Protein AF-A0A9X3HVD3-F1 (afdb_monomer_lite)

Structure (mmCIF, N/CA/C/O backbone):
data_AF-A0A9X3HVD3-F1
#
_entry.id   AF-A0A9X3HVD3-F1
#
loop_
_atom_site.group_PDB
_atom_site.id
_atom_site.type_symbol
_atom_site.label_atom_id
_atom_site.label_alt_id
_atom_site.label_comp_id
_atom_site.label_asym_id
_atom_site.label_entity_id
_atom_site.label_seq_id
_atom_site.pdbx_PDB_ins_code
_atom_site.Cartn_x
_atom_site.Cartn_y
_atom_site.Cartn_z
_atom_site.occupancy
_atom_site.B_iso_or_equiv
_atom_site.auth_seq_id
_atom_site.auth_comp_id
_atom_site.auth_asym_id
_atom_site.auth_atom_id
_atom_site.pdbx_PDB_model_num
ATOM 1 N N . MET A 1 1 ? -28.576 3.083 2.671 1.00 39.91 1 MET A N 1
ATOM 2 C CA . MET A 1 1 ? -28.597 1.710 2.125 1.00 39.91 1 MET A CA 1
ATOM 3 C C . MET A 1 1 ? -27.134 1.334 1.952 1.00 39.91 1 MET A C 1
ATOM 5 O O . MET A 1 1 ? -26.500 1.926 1.094 1.00 39.91 1 MET A O 1
ATOM 9 N N . ASN A 1 2 ? -26.558 0.515 2.839 1.00 47.00 2 ASN A N 1
ATOM 10 C CA . ASN A 1 2 ? -25.126 0.190 2.761 1.00 47.00 2 ASN A CA 1
ATOM 11 C C . ASN A 1 2 ? -24.922 -0.808 1.622 1.00 47.00 2 ASN A C 1
ATOM 13 O O . ASN A 1 2 ? -25.388 -1.945 1.705 1.00 47.00 2 ASN A O 1
ATOM 17 N N . VAL A 1 3 ? -24.290 -0.351 0.543 1.00 59.41 3 VAL A N 1
ATOM 18 C CA . VAL A 1 3 ? -23.862 -1.211 -0.561 1.00 59.41 3 VAL A CA 1
ATOM 19 C C . VAL A 1 3 ? -22.670 -2.018 -0.055 1.00 59.41 3 VAL A C 1
ATOM 21 O O . VAL A 1 3 ? -21.687 -1.442 0.408 1.00 59.41 3 VAL A O 1
ATOM 24 N N . LYS A 1 4 ? -22.801 -3.346 -0.067 1.00 72.25 4 LYS A N 1
ATOM 25 C CA . LYS A 1 4 ? -21.738 -4.263 0.355 1.00 72.25 4 LYS A CA 1
ATOM 26 C C . LYS A 1 4 ? -20.770 -4.498 -0.798 1.00 72.25 4 LYS A C 1
ATOM 28 O O . LYS A 1 4 ? -21.214 -4.608 -1.936 1.00 72.25 4 LYS A O 1
ATOM 33 N N . THR A 1 5 ? -19.489 -4.645 -0.474 1.00 79.00 5 THR A N 1
ATOM 34 C CA . THR A 1 5 ? -18.449 -5.097 -1.408 1.00 79.00 5 THR A CA 1
ATOM 35 C C . THR A 1 5 ? -18.839 -6.428 -2.057 1.00 79.00 5 THR A C 1
ATOM 37 O O . THR A 1 5 ? -19.128 -7.401 -1.352 1.00 79.00 5 THR A O 1
ATOM 40 N N . ASP A 1 6 ? -18.840 -6.473 -3.388 1.00 87.06 6 ASP A N 1
ATOM 41 C CA . ASP A 1 6 ? -19.025 -7.698 -4.162 1.00 87.06 6 ASP A CA 1
ATOM 42 C C . ASP A 1 6 ? -17.675 -8.342 -4.534 1.00 87.06 6 ASP A C 1
ATOM 44 O O . ASP A 1 6 ? -16.609 -7.925 -4.071 1.00 87.06 6 ASP A O 1
ATOM 48 N N . LEU A 1 7 ? -17.712 -9.410 -5.332 1.00 87.25 7 LEU A N 1
ATOM 49 C CA . LEU A 1 7 ? -16.504 -10.137 -5.714 1.00 87.25 7 LEU A CA 1
ATOM 50 C C . LEU A 1 7 ? -15.587 -9.333 -6.653 1.00 87.25 7 LEU A C 1
ATOM 52 O O . LEU A 1 7 ? -14.367 -9.467 -6.560 1.00 87.25 7 LEU A O 1
ATOM 56 N N . THR A 1 8 ? -16.147 -8.487 -7.522 1.00 89.06 8 THR A N 1
ATOM 57 C CA . THR A 1 8 ? -15.366 -7.611 -8.407 1.00 89.06 8 THR A CA 1
ATOM 58 C C . THR A 1 8 ? -14.566 -6.618 -7.572 1.00 89.06 8 THR A C 1
ATOM 60 O O . THR A 1 8 ? -13.350 -6.487 -7.738 1.00 89.06 8 THR A O 1
ATOM 63 N N . GLU A 1 9 ? -15.209 -6.011 -6.581 1.00 90.06 9 GLU A N 1
ATOM 64 C CA . GLU A 1 9 ? -14.585 -4.997 -5.741 1.00 90.06 9 GLU A CA 1
ATOM 65 C C . GLU A 1 9 ? -13.555 -5.635 -4.800 1.00 90.06 9 GLU A C 1
ATOM 67 O O . GLU A 1 9 ? -12.501 -5.053 -4.522 1.00 90.06 9 GLU A O 1
ATOM 72 N N . ALA A 1 10 ? -13.799 -6.874 -4.362 1.00 92.12 10 ALA A N 1
ATOM 73 C CA . ALA A 1 10 ? -12.815 -7.654 -3.624 1.00 92.12 10 ALA A CA 1
ATOM 74 C C . ALA A 1 10 ? -11.549 -7.943 -4.457 1.00 92.12 10 ALA A C 1
ATOM 76 O O . ALA A 1 10 ? -10.449 -7.960 -3.899 1.00 92.12 10 ALA A O 1
ATOM 77 N N . PHE A 1 11 ? -11.658 -8.111 -5.782 1.00 93.56 11 PHE A N 1
ATOM 78 C CA . PHE A 1 11 ? -10.487 -8.255 -6.657 1.00 93.56 11 PHE A CA 1
ATOM 79 C C . PHE A 1 11 ? -9.707 -6.951 -6.846 1.00 93.56 11 PHE A C 1
ATOM 81 O O . PHE A 1 11 ? -8.478 -6.998 -6.912 1.00 93.56 11 PHE A O 1
ATOM 88 N N . VAL A 1 12 ? -10.373 -5.795 -6.845 1.00 94.31 12 VAL A N 1
ATOM 89 C CA . VAL A 1 12 ? -9.679 -4.495 -6.811 1.00 94.31 12 VAL A CA 1
ATOM 90 C C . VAL A 1 12 ? -8.883 -4.352 -5.511 1.00 94.31 12 VAL A C 1
ATOM 92 O O . VAL A 1 12 ? -7.714 -3.968 -5.530 1.00 94.31 12 VAL A O 1
ATOM 95 N N . ILE A 1 13 ? -9.479 -4.731 -4.376 1.00 95.81 13 ILE A N 1
ATOM 96 C CA . ILE A 1 13 ? -8.799 -4.709 -3.073 1.00 95.81 13 ILE A CA 1
ATOM 97 C C . ILE A 1 13 ? -7.624 -5.695 -3.057 1.00 95.81 13 ILE A C 1
ATOM 99 O O . ILE A 1 13 ? -6.548 -5.346 -2.576 1.00 95.81 13 ILE A O 1
ATOM 103 N N . ARG A 1 14 ? -7.775 -6.896 -3.633 1.00 96.44 14 ARG A N 1
ATOM 104 C CA . ARG A 1 14 ? -6.662 -7.847 -3.809 1.00 96.44 14 ARG A CA 1
ATOM 105 C C . ARG A 1 14 ? -5.477 -7.189 -4.517 1.00 96.44 14 ARG A C 1
ATOM 107 O O . ARG A 1 14 ? -4.355 -7.306 -4.033 1.00 96.44 14 ARG A O 1
ATOM 114 N N . ASP A 1 15 ? -5.710 -6.490 -5.626 1.00 97.81 15 ASP A N 1
ATOM 115 C CA . ASP A 1 15 ? -4.632 -5.836 -6.377 1.00 97.81 15 ASP A CA 1
ATOM 116 C C . ASP A 1 15 ? -3.933 -4.741 -5.558 1.00 97.81 15 ASP A C 1
ATOM 118 O O . ASP A 1 15 ? -2.710 -4.618 -5.611 1.00 97.81 15 ASP A O 1
ATOM 122 N N . GLN A 1 16 ? -4.673 -4.017 -4.716 1.00 97.56 16 GLN A N 1
ATOM 123 C CA . GLN A 1 16 ? -4.107 -3.031 -3.791 1.00 97.56 16 GLN A CA 1
ATOM 124 C C . GLN A 1 16 ? -3.260 -3.683 -2.685 1.00 97.56 16 GLN A C 1
ATOM 126 O O . GLN A 1 16 ? -2.173 -3.191 -2.381 1.00 97.56 16 GLN A O 1
ATOM 131 N N . PHE A 1 17 ? -3.687 -4.821 -2.127 1.00 98.06 17 PHE A N 1
ATOM 132 C CA . PHE A 1 17 ? -2.870 -5.613 -1.196 1.00 98.06 17 PHE A CA 1
ATOM 133 C C . PHE A 1 17 ? -1.579 -6.106 -1.860 1.00 98.06 17 PHE A C 1
ATOM 135 O O . PHE A 1 17 ? -0.489 -5.963 -1.300 1.00 98.06 17 PHE A O 1
ATOM 142 N N . CYS A 1 18 ? -1.684 -6.638 -3.079 1.00 98.25 18 CYS A N 1
ATOM 143 C CA . CYS A 1 18 ? -0.533 -7.042 -3.879 1.00 98.25 18 CYS A CA 1
ATOM 144 C C . CYS A 1 18 ? 0.387 -5.853 -4.202 1.00 98.25 18 CYS A C 1
ATOM 146 O O . CYS A 1 18 ? 1.608 -6.005 -4.192 1.00 98.25 18 CYS A O 1
ATOM 148 N N . CYS A 1 19 ? -0.163 -4.654 -4.416 1.00 98.19 19 CYS A N 1
ATOM 149 C CA . CYS A 1 19 ? 0.623 -3.432 -4.549 1.00 98.19 19 CYS A CA 1
ATOM 150 C C . CYS A 1 19 ? 1.442 -3.179 -3.280 1.00 98.19 19 CYS A C 1
ATOM 152 O O . CYS A 1 19 ? 2.660 -3.088 -3.360 1.00 98.19 19 CYS A O 1
ATOM 154 N N . LEU A 1 20 ? 0.830 -3.165 -2.092 1.00 98.31 20 LEU A N 1
ATOM 155 C CA . LEU A 1 20 ? 1.573 -2.990 -0.833 1.00 98.31 20 LEU A CA 1
ATOM 156 C C . LEU A 1 20 ? 2.662 -4.058 -0.632 1.00 98.31 20 LEU A C 1
ATOM 158 O O . LEU A 1 20 ? 3.749 -3.760 -0.122 1.00 98.31 20 LEU A O 1
ATOM 162 N N . LYS A 1 21 ? 2.398 -5.294 -1.073 1.00 97.75 21 LYS A N 1
ATOM 163 C CA . LYS A 1 21 ? 3.384 -6.378 -1.082 1.00 97.75 21 LYS A CA 1
ATOM 164 C C . LYS A 1 21 ? 4.559 -6.090 -2.015 1.00 97.75 21 LYS A C 1
ATOM 166 O O . LYS A 1 21 ? 5.695 -6.234 -1.571 1.00 97.75 21 LYS A O 1
ATOM 171 N N . LEU A 1 22 ? 4.312 -5.632 -3.242 1.00 97.81 22 LEU A N 1
ATOM 172 C CA . LEU A 1 22 ? 5.360 -5.211 -4.179 1.00 97.81 22 LEU A CA 1
ATOM 173 C C . LEU A 1 22 ? 6.272 -4.147 -3.558 1.00 97.81 22 LEU A C 1
ATOM 175 O O . LEU A 1 22 ? 7.491 -4.295 -3.575 1.00 97.81 22 LEU A O 1
ATOM 179 N N . LEU A 1 23 ? 5.687 -3.114 -2.950 1.00 96.94 23 LEU A N 1
ATOM 180 C CA . LEU A 1 23 ? 6.428 -2.013 -2.321 1.00 96.94 23 LEU A CA 1
ATOM 181 C C . LEU A 1 23 ? 7.322 -2.498 -1.181 1.00 96.94 23 LEU A C 1
ATOM 183 O O . LEU A 1 23 ? 8.492 -2.130 -1.080 1.00 96.94 23 LEU A O 1
ATOM 187 N N . THR A 1 24 ? 6.779 -3.389 -0.354 1.00 96.69 24 THR A N 1
ATOM 188 C CA . THR A 1 24 ? 7.534 -4.052 0.711 1.00 96.69 24 THR A CA 1
ATOM 189 C C . THR A 1 24 ? 8.679 -4.892 0.141 1.00 96.69 24 THR 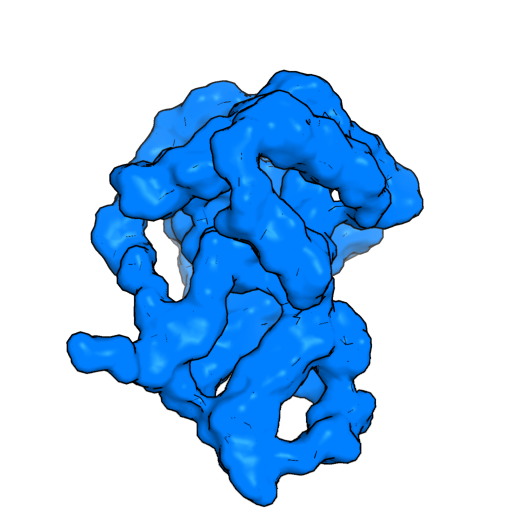A C 1
ATOM 191 O O . THR A 1 24 ? 9.794 -4.843 0.663 1.00 96.69 24 THR A O 1
ATOM 194 N N . SER A 1 25 ? 8.441 -5.638 -0.940 1.00 96.62 25 SER A N 1
ATOM 195 C CA . SER A 1 25 ? 9.469 -6.436 -1.616 1.00 96.62 25 SER A CA 1
ATOM 196 C C . SER A 1 25 ? 10.589 -5.558 -2.186 1.00 96.62 25 SER A C 1
ATOM 198 O O . SER A 1 25 ? 11.756 -5.904 -2.022 1.00 96.62 25 SER A O 1
ATOM 200 N N . ILE A 1 26 ? 10.265 -4.403 -2.782 1.00 95.44 26 ILE A N 1
ATOM 201 C CA . ILE A 1 26 ? 11.257 -3.437 -3.290 1.00 95.44 26 ILE A CA 1
ATOM 202 C C . ILE A 1 26 ? 12.143 -2.928 -2.147 1.00 95.44 26 ILE A C 1
ATOM 204 O O . ILE A 1 26 ? 13.362 -2.934 -2.258 1.00 95.44 26 ILE A O 1
ATOM 208 N N . ILE A 1 27 ? 11.554 -2.556 -1.010 1.00 95.25 27 ILE A N 1
ATOM 209 C CA . ILE A 1 27 ? 12.310 -2.021 0.135 1.00 95.25 27 ILE A CA 1
ATOM 210 C C . ILE A 1 27 ? 13.189 -3.073 0.813 1.00 95.25 27 ILE A C 1
ATOM 212 O O . ILE A 1 27 ? 14.268 -2.754 1.318 1.00 95.25 27 ILE A O 1
ATOM 216 N N . THR A 1 28 ? 12.711 -4.313 0.880 1.00 94.75 28 THR A N 1
ATOM 217 C CA . THR A 1 28 ? 13.395 -5.402 1.593 1.00 94.75 28 THR A CA 1
ATOM 218 C C . THR A 1 28 ? 14.411 -6.145 0.728 1.00 94.75 28 THR A C 1
ATOM 220 O O . THR A 1 28 ? 15.281 -6.820 1.276 1.00 94.75 28 THR A O 1
ATOM 223 N N . SER A 1 29 ? 14.353 -5.990 -0.598 1.00 92.81 29 SER A N 1
ATOM 224 C CA . SER A 1 29 ? 15.297 -6.576 -1.549 1.00 92.81 29 SER A CA 1
ATOM 225 C C . SER A 1 29 ? 16.068 -5.488 -2.293 1.00 92.81 29 SER A C 1
ATOM 227 O O . SER A 1 29 ? 15.579 -4.923 -3.271 1.00 92.81 29 SER A O 1
ATOM 229 N N . SER A 1 30 ? 17.317 -5.241 -1.880 1.00 83.19 30 SER A N 1
ATOM 230 C CA . SER A 1 30 ? 18.194 -4.273 -2.559 1.00 83.19 30 SER A CA 1
ATOM 231 C C . SER A 1 30 ? 18.377 -4.602 -4.041 1.00 83.19 30 SER A C 1
ATOM 233 O O . SER A 1 30 ? 18.369 -3.710 -4.880 1.00 83.19 30 SER A O 1
ATOM 235 N N . GLN A 1 31 ? 18.461 -5.893 -4.378 1.00 90.62 31 GLN A N 1
ATOM 236 C CA . GLN A 1 31 ? 18.578 -6.341 -5.762 1.00 90.62 31 GLN A CA 1
ATOM 237 C C . GLN A 1 31 ? 17.350 -5.952 -6.593 1.00 90.62 31 GLN A C 1
ATOM 239 O O . GLN A 1 31 ? 17.510 -5.509 -7.727 1.00 90.62 31 GLN A O 1
ATOM 244 N N . LEU A 1 32 ? 16.141 -6.114 -6.045 1.00 91.88 32 LEU A N 1
ATOM 245 C CA . LEU A 1 32 ? 14.918 -5.760 -6.762 1.00 91.88 32 LEU A CA 1
ATOM 246 C C . LEU A 1 32 ? 14.854 -4.250 -6.996 1.00 91.88 32 LEU A C 1
ATOM 248 O O . LEU A 1 32 ? 14.596 -3.841 -8.122 1.00 91.88 32 LEU A O 1
ATOM 252 N N . GLN A 1 33 ? 15.144 -3.449 -5.963 1.00 90.38 33 GLN A N 1
ATOM 253 C CA . GLN A 1 33 ? 15.180 -1.990 -6.066 1.00 90.38 33 GLN A CA 1
ATOM 254 C C . GLN A 1 33 ? 16.146 -1.526 -7.164 1.00 90.38 33 GLN A C 1
ATOM 256 O O . GLN A 1 33 ? 15.743 -0.790 -8.063 1.00 90.38 33 GLN A O 1
ATOM 261 N N . ASP A 1 34 ? 17.389 -2.014 -7.146 1.00 88.75 34 ASP A N 1
ATOM 262 C CA . ASP A 1 34 ? 18.400 -1.653 -8.144 1.00 88.75 34 ASP A CA 1
ATOM 263 C C . ASP A 1 34 ? 17.958 -2.047 -9.565 1.00 88.75 34 ASP A C 1
ATOM 265 O O . ASP A 1 34 ? 18.087 -1.268 -10.517 1.00 88.75 34 ASP A O 1
ATOM 269 N N . GLN A 1 35 ? 17.394 -3.251 -9.714 1.00 90.50 35 GLN A N 1
ATOM 270 C CA . GLN A 1 35 ? 16.905 -3.754 -10.996 1.00 90.50 35 GLN A CA 1
ATOM 271 C C . GLN A 1 35 ? 15.758 -2.899 -11.539 1.00 90.50 35 GLN A C 1
ATOM 273 O O . GLN A 1 35 ? 15.809 -2.499 -12.703 1.00 90.50 35 GLN A O 1
ATOM 278 N N . THR A 1 36 ? 14.756 -2.568 -10.723 1.00 91.19 36 THR A N 1
ATOM 279 C CA . THR A 1 36 ? 13.604 -1.774 -11.171 1.00 91.19 36 THR A CA 1
ATOM 280 C C . THR A 1 36 ? 13.975 -0.318 -11.437 1.00 91.19 36 THR A C 1
ATOM 282 O O . THR A 1 36 ? 13.617 0.212 -12.489 1.00 91.19 36 THR A O 1
ATOM 285 N N . SER A 1 37 ? 14.770 0.311 -10.566 1.00 86.88 37 SER A N 1
ATOM 286 C CA . SER A 1 37 ? 15.191 1.708 -10.738 1.00 86.88 37 SER A CA 1
ATOM 287 C C . SER A 1 37 ? 16.031 1.913 -12.001 1.00 86.88 37 SER A C 1
ATOM 289 O O . SER A 1 37 ? 15.890 2.929 -12.681 1.00 86.88 37 SER A O 1
ATOM 291 N N . SER A 1 38 ? 16.847 0.923 -12.386 1.00 87.50 38 SER A N 1
ATOM 292 C CA . SER A 1 38 ? 17.622 0.981 -13.635 1.00 87.50 38 SER A CA 1
ATOM 293 C C . SER A 1 38 ? 16.750 1.016 -14.901 1.00 87.50 38 SER A C 1
ATOM 295 O O . SER A 1 38 ? 17.192 1.523 -15.937 1.00 87.50 38 SER A O 1
ATOM 297 N N . ILE A 1 39 ? 15.514 0.509 -14.808 1.00 89.62 39 ILE A N 1
ATOM 298 C CA . ILE A 1 39 ? 14.563 0.393 -15.916 1.00 89.62 39 ILE A CA 1
ATOM 299 C C . ILE A 1 39 ? 13.733 1.671 -16.085 1.00 89.62 39 ILE A C 1
ATOM 301 O O . ILE A 1 39 ? 13.438 2.037 -17.224 1.00 89.62 39 ILE A O 1
ATOM 305 N N . TYR A 1 40 ? 13.372 2.359 -14.994 1.00 87.69 40 TYR A N 1
ATOM 306 C CA . TYR A 1 40 ? 12.402 3.467 -15.009 1.00 87.69 40 TYR A CA 1
ATOM 307 C C . TYR A 1 40 ? 12.724 4.562 -16.027 1.00 87.69 40 TYR A C 1
ATOM 309 O O . TYR A 1 40 ? 11.852 4.961 -16.796 1.00 87.69 40 TYR A O 1
ATOM 317 N N . GLN A 1 41 ? 13.991 4.965 -16.128 1.00 84.50 41 GLN A N 1
ATOM 318 C CA . GLN A 1 41 ? 14.435 6.001 -17.070 1.00 84.50 41 GLN A CA 1
ATOM 319 C C . GLN A 1 41 ? 14.228 5.646 -18.560 1.00 84.50 41 GLN A C 1
ATOM 321 O O . GLN A 1 41 ? 14.247 6.536 -19.405 1.00 84.50 41 GLN A O 1
ATOM 326 N N . TYR A 1 42 ? 14.016 4.367 -18.892 1.00 88.94 42 TYR A N 1
ATOM 327 C CA . TYR A 1 42 ? 13.887 3.872 -20.268 1.00 88.94 42 TYR A CA 1
ATOM 328 C C . TYR A 1 42 ? 12.487 3.338 -20.602 1.00 88.94 42 TYR A C 1
ATOM 330 O O . TYR A 1 42 ? 12.268 2.827 -21.705 1.00 88.94 42 TYR A O 1
ATOM 338 N N . LEU A 1 43 ? 11.530 3.415 -19.670 1.00 87.50 43 LEU A N 1
ATOM 339 C CA . LEU A 1 43 ? 10.207 2.806 -19.848 1.00 87.50 43 LEU A CA 1
ATOM 340 C C . LEU A 1 43 ? 9.430 3.382 -21.035 1.00 87.50 43 LEU A C 1
ATOM 342 O O . LEU A 1 43 ? 8.740 2.635 -21.728 1.00 87.50 43 LEU A O 1
ATOM 346 N N . ASP A 1 44 ? 9.578 4.676 -21.307 1.00 83.00 44 ASP A N 1
ATOM 347 C CA . ASP A 1 44 ? 8.949 5.333 -22.459 1.00 83.00 44 ASP A CA 1
ATOM 348 C C . ASP A 1 44 ? 9.533 4.900 -23.806 1.00 83.00 44 ASP A C 1
ATOM 350 O O . ASP A 1 44 ? 8.881 4.999 -24.845 1.00 83.00 44 ASP A O 1
ATOM 354 N N . GLU A 1 45 ? 10.773 4.419 -23.803 1.00 82.94 45 GLU A N 1
ATOM 355 C CA . GLU A 1 45 ? 11.547 4.166 -25.017 1.00 82.94 45 GLU A CA 1
ATOM 356 C C . GLU A 1 45 ? 11.482 2.693 -25.438 1.00 82.94 45 GLU A C 1
ATOM 358 O O . GLU A 1 45 ? 11.768 2.357 -26.588 1.00 82.94 45 GLU A O 1
ATOM 363 N N . SER A 1 46 ? 11.064 1.798 -24.534 1.00 88.75 46 SER A N 1
ATOM 364 C CA . SER A 1 46 ? 11.048 0.360 -24.788 1.00 88.75 46 SER A CA 1
ATOM 365 C C . SER A 1 46 ? 9.843 -0.352 -24.178 1.00 88.75 46 SER A C 1
ATOM 367 O O . SER A 1 46 ? 9.786 -0.652 -22.985 1.00 88.75 46 SER A O 1
ATOM 369 N N . LYS A 1 47 ? 8.919 -0.776 -25.049 1.00 89.25 47 LYS A N 1
ATOM 370 C CA . LYS A 1 47 ? 7.806 -1.667 -24.675 1.00 89.25 47 LYS A CA 1
ATOM 371 C C . LYS A 1 47 ? 8.286 -2.996 -24.084 1.00 89.25 47 LYS A C 1
ATOM 373 O O . LYS A 1 47 ? 7.608 -3.561 -23.234 1.00 89.25 47 LYS A O 1
ATOM 378 N N . ASN A 1 48 ? 9.455 -3.490 -24.496 1.00 93.31 48 ASN A N 1
ATOM 379 C CA . ASN A 1 48 ? 10.019 -4.719 -23.935 1.00 93.31 48 ASN A CA 1
ATOM 380 C C . ASN A 1 48 ? 10.413 -4.531 -22.467 1.00 93.31 48 ASN A C 1
ATOM 382 O O . ASN A 1 48 ? 10.199 -5.434 -21.665 1.00 93.31 48 ASN A O 1
ATOM 386 N N . LEU A 1 49 ? 10.933 -3.353 -22.102 1.00 92.62 49 LEU A N 1
ATOM 387 C CA . LEU A 1 49 ? 11.236 -3.032 -20.708 1.00 92.62 49 LEU A CA 1
ATOM 388 C C . LEU A 1 49 ? 9.966 -2.908 -19.864 1.00 92.62 49 LEU A C 1
ATOM 390 O O . LEU A 1 49 ? 9.963 -3.377 -18.733 1.00 92.62 49 LEU A O 1
ATOM 394 N N . GLN A 1 50 ? 8.874 -2.378 -20.424 1.00 93.00 50 GLN A N 1
ATOM 395 C CA . GLN A 1 50 ? 7.568 -2.381 -19.753 1.00 93.00 50 GLN A CA 1
ATOM 396 C C . GLN A 1 50 ? 7.077 -3.809 -19.467 1.00 93.00 50 GLN A C 1
ATOM 398 O O . GLN A 1 50 ? 6.647 -4.105 -18.355 1.00 93.00 50 GLN A O 1
ATOM 403 N N . VAL A 1 51 ? 7.192 -4.715 -20.446 1.00 94.19 51 VAL A N 1
ATOM 404 C CA . VAL A 1 51 ? 6.820 -6.133 -20.287 1.00 94.19 51 VAL A CA 1
ATOM 405 C C . VAL A 1 51 ? 7.706 -6.832 -19.253 1.00 94.19 51 VAL A C 1
ATOM 407 O O . VAL A 1 51 ? 7.199 -7.607 -18.445 1.00 94.19 51 VAL A O 1
ATOM 410 N N . ILE A 1 52 ? 9.014 -6.555 -19.252 1.00 94.56 52 ILE A N 1
ATOM 411 C CA . ILE A 1 52 ? 9.947 -7.081 -18.247 1.00 94.56 52 ILE A CA 1
ATOM 412 C C . ILE A 1 52 ? 9.572 -6.560 -16.857 1.00 94.56 52 ILE A C 1
ATOM 414 O O . ILE A 1 52 ? 9.424 -7.353 -15.932 1.00 94.56 52 ILE A O 1
ATOM 418 N N . LEU A 1 53 ? 9.365 -5.250 -16.709 1.00 94.25 53 LEU A N 1
ATOM 419 C CA . LEU A 1 53 ? 8.981 -4.648 -15.436 1.00 94.25 53 LEU A CA 1
ATOM 420 C C . LEU A 1 53 ? 7.687 -5.259 -14.895 1.00 94.25 53 LEU A C 1
ATOM 422 O O . LEU A 1 53 ? 7.647 -5.667 -13.739 1.00 94.25 53 LEU A O 1
ATOM 426 N N . GLN A 1 54 ? 6.676 -5.418 -15.750 1.00 95.75 54 GLN A N 1
ATOM 427 C CA . GLN A 1 54 ? 5.405 -6.034 -15.383 1.00 95.75 54 GLN A CA 1
ATOM 428 C C . GLN A 1 54 ? 5.571 -7.505 -14.957 1.00 95.75 54 GLN A C 1
ATOM 430 O O . GLN A 1 54 ? 5.199 -7.880 -13.845 1.00 95.75 54 GLN A O 1
ATOM 435 N N . ASN A 1 55 ? 6.117 -8.344 -15.842 1.00 95.50 55 ASN A N 1
ATOM 436 C CA . ASN A 1 55 ? 6.004 -9.802 -15.730 1.00 95.50 55 ASN A CA 1
ATOM 437 C C . ASN A 1 55 ? 7.178 -10.465 -15.004 1.00 95.50 55 ASN A C 1
ATOM 439 O O . ASN A 1 55 ? 7.032 -11.580 -14.514 1.00 95.50 55 ASN A O 1
ATOM 443 N N . ILE A 1 56 ? 8.340 -9.810 -14.954 1.00 95.56 56 ILE A N 1
ATOM 444 C CA . ILE A 1 56 ? 9.545 -10.349 -14.307 1.00 95.56 56 ILE A CA 1
ATOM 445 C C . ILE A 1 56 ? 9.737 -9.747 -12.918 1.00 95.56 56 ILE A C 1
ATOM 447 O O . ILE A 1 56 ? 10.196 -10.446 -12.018 1.00 95.56 56 ILE A O 1
ATOM 451 N N . PHE A 1 57 ? 9.358 -8.481 -12.721 1.00 94.88 57 PHE A N 1
ATOM 452 C CA . PHE A 1 57 ? 9.594 -7.786 -11.458 1.00 94.88 57 PHE A CA 1
ATOM 453 C C . PHE A 1 57 ? 8.314 -7.568 -10.650 1.00 94.88 57 PHE A C 1
ATOM 455 O O . PHE A 1 57 ? 8.233 -8.060 -9.526 1.00 94.88 57 PHE A O 1
ATOM 462 N N . TYR A 1 58 ? 7.304 -6.885 -11.196 1.00 95.69 58 TYR A N 1
ATOM 463 C CA . TYR A 1 58 ? 6.131 -6.462 -10.424 1.00 95.69 58 TYR A CA 1
ATOM 464 C C . TYR A 1 58 ? 5.251 -7.632 -9.986 1.00 95.69 58 TYR A C 1
ATOM 466 O O . TYR A 1 58 ? 5.096 -7.842 -8.785 1.00 95.69 58 TYR A O 1
ATOM 474 N N . ILE A 1 59 ? 4.717 -8.423 -10.922 1.00 97.00 59 ILE A N 1
ATOM 475 C CA . ILE A 1 59 ? 3.806 -9.530 -10.583 1.00 97.00 59 ILE A CA 1
ATOM 476 C C . ILE A 1 59 ? 4.481 -10.553 -9.651 1.00 97.00 59 ILE A C 1
ATOM 478 O O . ILE A 1 59 ? 3.906 -10.840 -8.598 1.00 97.00 59 ILE A O 1
ATOM 482 N N . PRO A 1 60 ? 5.700 -11.061 -9.938 1.00 96.50 60 PRO A N 1
ATOM 483 C CA . PRO A 1 60 ? 6.342 -12.042 -9.061 1.00 96.50 60 PRO A CA 1
ATOM 484 C C . PRO A 1 60 ? 6.644 -11.507 -7.656 1.00 96.50 60 PRO A C 1
ATOM 486 O O . PRO A 1 60 ? 6.548 -12.249 -6.682 1.00 96.50 60 PRO A O 1
ATOM 489 N N . SER A 1 61 ? 6.963 -10.215 -7.529 1.00 96.62 61 SER A N 1
ATOM 490 C CA . SER A 1 61 ? 7.284 -9.590 -6.236 1.00 96.62 61 SER A CA 1
ATOM 491 C C . SER A 1 61 ? 6.049 -9.141 -5.446 1.00 96.62 61 SER A C 1
ATOM 493 O O . SER A 1 61 ? 6.174 -8.754 -4.281 1.00 96.62 61 SER A O 1
ATOM 495 N N . ALA A 1 62 ? 4.867 -9.195 -6.066 1.00 96.69 62 ALA A N 1
ATOM 496 C CA . ALA A 1 62 ? 3.579 -8.816 -5.493 1.00 96.69 62 ALA A CA 1
ATOM 497 C C . ALA A 1 62 ? 2.764 -10.005 -4.946 1.00 96.69 62 ALA A C 1
ATOM 499 O O . ALA A 1 62 ? 1.674 -9.800 -4.407 1.00 96.69 62 ALA A O 1
ATOM 500 N N . ILE A 1 63 ? 3.262 -11.239 -5.097 1.00 96.25 63 ILE A N 1
ATOM 501 C CA . ILE A 1 63 ? 2.557 -12.449 -4.655 1.00 96.25 63 ILE A CA 1
ATOM 502 C C . ILE A 1 63 ? 2.419 -12.446 -3.131 1.00 96.25 63 ILE A C 1
ATOM 504 O O . ILE A 1 63 ? 3.391 -12.244 -2.394 1.00 96.25 63 ILE A O 1
ATOM 508 N N . LEU A 1 64 ? 1.196 -12.688 -2.667 1.00 94.25 64 LEU A N 1
ATOM 509 C CA . LEU A 1 64 ? 0.837 -12.662 -1.259 1.00 94.25 64 LEU A CA 1
ATOM 510 C C . LEU A 1 64 ? 0.145 -13.971 -0.864 1.00 94.25 64 LEU A C 1
ATOM 512 O O . LEU A 1 64 ? -0.854 -14.374 -1.454 1.00 94.25 64 LEU A O 1
ATOM 516 N N . GLU A 1 65 ? 0.699 -14.647 0.138 1.00 92.56 65 GLU A N 1
ATOM 517 C CA . GLU A 1 65 ? 0.117 -15.856 0.727 1.00 92.56 65 GLU A CA 1
ATOM 518 C C . GLU A 1 65 ? -1.100 -15.484 1.582 1.00 92.56 65 GLU A C 1
ATOM 520 O O . GLU A 1 65 ? -1.000 -14.631 2.470 1.00 92.56 65 GLU A O 1
ATOM 525 N N . PHE A 1 66 ? -2.241 -16.136 1.348 1.00 90.06 66 PHE A N 1
ATOM 526 C CA . PHE A 1 66 ? -3.484 -15.848 2.073 1.00 90.06 66 PHE A CA 1
ATOM 527 C C . PHE A 1 66 ? -3.387 -16.118 3.580 1.00 90.06 66 PHE A C 1
ATOM 529 O O . PHE A 1 66 ? -4.006 -15.399 4.370 1.00 90.06 66 PHE A O 1
ATOM 536 N N . ASP A 1 67 ? -2.553 -17.076 3.986 1.00 85.75 67 ASP A N 1
ATOM 537 C CA . ASP A 1 67 ? -2.264 -17.368 5.395 1.00 85.75 67 ASP A CA 1
ATOM 538 C C . ASP A 1 67 ? -1.558 -16.199 6.101 1.00 85.75 67 ASP A C 1
ATOM 540 O O . ASP A 1 67 ? -1.771 -15.957 7.288 1.00 85.75 67 ASP A O 1
ATOM 544 N N . ASN A 1 68 ? -0.785 -15.406 5.355 1.00 85.06 68 ASN A N 1
ATOM 545 C CA . ASN A 1 68 ? -0.100 -14.223 5.876 1.00 85.06 68 ASN A CA 1
ATOM 546 C C . ASN A 1 68 ? -0.968 -12.956 5.814 1.00 85.06 68 ASN A C 1
ATOM 548 O O . ASN A 1 68 ? -0.510 -11.882 6.201 1.00 85.06 68 ASN A O 1
ATOM 552 N N . THR A 1 69 ? -2.195 -13.035 5.286 1.00 88.56 69 THR A N 1
ATOM 553 C CA . THR A 1 69 ? -3.115 -11.890 5.155 1.00 88.56 69 THR A CA 1
ATOM 554 C C . THR A 1 69 ? -4.558 -12.312 5.450 1.00 88.56 69 THR A C 1
ATOM 556 O O . THR A 1 69 ? -5.410 -12.316 4.556 1.00 88.56 69 THR A O 1
ATOM 559 N N . PRO A 1 70 ? -4.870 -12.636 6.720 1.00 91.00 70 PRO A N 1
ATOM 560 C CA . PRO A 1 70 ? -6.207 -13.066 7.134 1.00 91.00 70 PRO A CA 1
ATOM 561 C C . PRO A 1 70 ? -7.310 -12.058 6.783 1.00 91.00 70 PRO A C 1
ATOM 563 O O . PRO A 1 70 ? -8.433 -12.465 6.500 1.00 91.00 70 PRO A O 1
ATOM 566 N N . VAL A 1 71 ? -6.986 -10.761 6.727 1.00 94.12 71 VAL A N 1
ATOM 567 C CA . VAL A 1 71 ? -7.921 -9.684 6.361 1.00 94.12 71 VAL A CA 1
ATOM 568 C C . VAL A 1 71 ? -8.453 -9.844 4.930 1.00 94.12 71 VAL A C 1
ATOM 570 O O . VAL A 1 71 ? -9.665 -9.824 4.711 1.00 94.12 71 VAL A O 1
ATOM 573 N N . LEU A 1 72 ? -7.562 -10.032 3.951 1.00 94.44 72 LEU A N 1
ATOM 574 C CA . LEU A 1 72 ? -7.948 -10.227 2.549 1.00 94.44 72 LEU A CA 1
ATOM 575 C C . LEU A 1 72 ? -8.675 -11.564 2.367 1.00 94.44 72 LEU A C 1
ATOM 577 O O . LEU A 1 72 ? -9.688 -11.632 1.673 1.00 94.44 72 LEU A O 1
ATOM 581 N N . SER A 1 73 ? -8.193 -12.613 3.035 1.00 93.06 73 SER A N 1
ATOM 582 C CA . SER A 1 73 ? -8.807 -13.942 3.010 1.00 93.06 73 SER A CA 1
ATOM 583 C C . SER A 1 73 ? -10.247 -13.909 3.530 1.00 93.06 73 SER A C 1
ATOM 585 O O . SER A 1 73 ? -11.150 -14.453 2.895 1.00 93.06 73 SER A O 1
ATOM 587 N N . ALA A 1 74 ? -10.494 -13.220 4.648 1.00 92.25 74 ALA A N 1
ATOM 588 C CA . ALA A 1 74 ? -11.830 -13.055 5.213 1.00 92.25 74 ALA A CA 1
ATOM 589 C C . ALA A 1 74 ? -12.772 -12.286 4.273 1.00 92.25 74 ALA A C 1
ATOM 591 O O . ALA A 1 74 ? -13.932 -12.676 4.118 1.00 92.25 74 ALA A O 1
ATOM 592 N N . LEU A 1 75 ? -12.274 -11.234 3.613 1.00 93.19 75 LEU A N 1
ATOM 593 C CA . LEU A 1 75 ? -13.041 -10.484 2.617 1.00 93.19 75 LEU A CA 1
ATOM 594 C C . LEU A 1 75 ? -13.456 -11.378 1.440 1.00 93.19 75 LEU A C 1
ATOM 596 O O . LEU A 1 75 ? -14.633 -11.416 1.091 1.00 93.19 75 LEU A O 1
ATOM 600 N N . LEU A 1 76 ? -12.515 -12.129 0.860 1.00 92.25 76 LEU A N 1
ATOM 601 C CA . LEU A 1 76 ? -12.792 -12.994 -0.290 1.00 92.25 76 LEU A CA 1
ATOM 602 C C . LEU A 1 76 ? -13.791 -14.102 0.047 1.00 92.25 76 LEU A C 1
ATOM 604 O O . LEU A 1 76 ? -14.725 -14.315 -0.719 1.00 92.25 76 LEU A O 1
ATOM 608 N N . LEU A 1 77 ? -13.656 -14.756 1.206 1.00 92.00 77 LEU A N 1
ATOM 609 C CA . LEU A 1 77 ? -14.630 -15.758 1.665 1.00 92.00 77 LEU A CA 1
ATOM 610 C C . LEU A 1 77 ? -16.027 -15.158 1.809 1.00 92.00 77 LEU A C 1
ATOM 612 O O . LEU A 1 77 ? -17.017 -15.767 1.414 1.00 92.00 77 LEU A O 1
ATOM 616 N N . LYS A 1 78 ? -16.116 -13.943 2.356 1.00 91.25 78 LYS A N 1
ATOM 617 C CA . LYS A 1 78 ? -17.392 -13.249 2.523 1.00 91.25 78 LYS A CA 1
ATOM 618 C C . LYS A 1 78 ? -18.042 -12.913 1.179 1.00 91.25 78 LYS A C 1
ATOM 620 O O . LYS A 1 78 ? -19.253 -13.074 1.054 1.00 91.25 78 LYS A O 1
ATOM 625 N N . CYS A 1 79 ? -17.264 -12.456 0.199 1.00 90.25 79 CYS A N 1
ATOM 626 C CA . CYS A 1 79 ? -17.771 -12.074 -1.122 1.00 90.25 79 CYS A CA 1
ATOM 627 C C . CYS A 1 79 ? -18.085 -13.286 -2.015 1.00 90.25 79 CYS A C 1
ATOM 629 O O . CYS A 1 79 ? -19.050 -13.237 -2.771 1.00 90.25 79 CYS A O 1
ATOM 631 N N . ALA A 1 80 ? -17.315 -14.373 -1.912 1.00 87.81 80 ALA A N 1
ATOM 632 C CA . ALA A 1 80 ? -17.541 -15.613 -2.659 1.00 87.81 80 ALA A CA 1
ATOM 633 C C . ALA A 1 80 ? -18.634 -16.510 -2.041 1.00 87.81 80 ALA A C 1
ATOM 635 O O . ALA A 1 80 ? -19.151 -17.413 -2.697 1.00 87.81 80 ALA A O 1
ATOM 636 N N . GLY A 1 81 ? -19.009 -16.279 -0.780 1.00 85.44 81 GLY A N 1
ATOM 637 C CA . GLY A 1 81 ? -20.063 -17.037 -0.112 1.00 85.44 81 GLY A CA 1
ATOM 638 C C . GLY A 1 81 ? -19.703 -18.517 0.036 1.00 85.44 81 GLY A C 1
ATOM 639 O O . GLY A 1 81 ? -18.709 -18.854 0.670 1.00 85.44 81 GLY A O 1
ATOM 640 N N . ASN A 1 82 ? -20.529 -19.404 -0.524 1.00 84.88 82 ASN A N 1
ATOM 641 C CA . ASN A 1 82 ? -20.325 -20.856 -0.433 1.00 84.88 82 ASN A CA 1
ATOM 642 C C . ASN A 1 82 ? -19.450 -21.425 -1.564 1.00 84.88 82 ASN A C 1
ATOM 644 O O . ASN A 1 82 ? -19.141 -22.615 -1.529 1.00 84.88 82 ASN A O 1
ATOM 648 N N . ASP A 1 83 ? -19.057 -20.607 -2.545 1.00 85.19 83 ASP A N 1
ATOM 649 C CA . ASP A 1 83 ? -18.271 -21.057 -3.703 1.00 85.19 83 ASP A CA 1
ATOM 650 C C . ASP A 1 83 ? -16.774 -21.190 -3.386 1.00 85.19 83 ASP A C 1
ATOM 652 O O . ASP A 1 83 ? -16.009 -21.725 -4.187 1.00 85.19 83 ASP A O 1
ATOM 656 N N . LEU A 1 84 ? -16.348 -20.704 -2.216 1.00 87.56 84 LEU A N 1
ATOM 657 C CA . LEU A 1 84 ? -14.959 -20.715 -1.775 1.00 87.56 84 LEU A CA 1
ATOM 658 C C . LEU A 1 84 ? -14.869 -21.091 -0.296 1.00 87.56 84 LEU A C 1
ATOM 660 O O . LEU A 1 84 ? -15.489 -20.461 0.561 1.00 87.56 84 LEU A O 1
ATOM 664 N N . SER A 1 85 ? -14.060 -22.098 0.023 1.00 88.75 85 SER A N 1
ATOM 665 C CA . SER A 1 85 ? -13.803 -22.505 1.403 1.00 88.75 85 SER A CA 1
ATOM 666 C C . SER A 1 85 ? -12.477 -21.948 1.932 1.00 88.75 85 SER A C 1
ATOM 668 O O . SER A 1 85 ? -11.581 -21.559 1.182 1.00 88.75 85 SER A O 1
ATOM 670 N N . LYS A 1 86 ? -12.309 -21.959 3.263 1.00 86.81 86 LYS A N 1
ATOM 671 C CA . LYS A 1 86 ? -11.029 -21.606 3.905 1.00 86.81 86 LYS A CA 1
ATOM 672 C C . LYS A 1 86 ? -9.874 -22.482 3.413 1.00 86.81 86 LYS A C 1
ATOM 674 O O . LYS A 1 86 ? -8.773 -21.972 3.247 1.00 86.81 86 LYS A O 1
ATOM 679 N N . SER A 1 87 ? -10.129 -23.771 3.172 1.00 87.44 87 SER A N 1
ATOM 680 C CA . SER A 1 87 ? -9.117 -24.705 2.668 1.00 87.44 87 SER A CA 1
ATOM 681 C C . SER A 1 87 ? -8.675 -24.394 1.241 1.00 87.44 87 SER A C 1
ATOM 683 O O . SER A 1 87 ? -7.503 -24.579 0.929 1.00 87.44 87 SER A O 1
ATOM 685 N N . ASP A 1 88 ? -9.577 -23.889 0.393 1.00 86.12 88 ASP A N 1
ATOM 686 C CA . ASP A 1 88 ? -9.223 -23.488 -0.974 1.00 86.12 88 ASP A CA 1
ATOM 687 C C . ASP A 1 88 ? -8.277 -22.280 -0.957 1.00 86.12 88 ASP A C 1
ATOM 689 O O . ASP A 1 88 ? -7.322 -22.213 -1.734 1.00 86.12 88 ASP A O 1
ATOM 693 N N . LEU A 1 89 ? -8.501 -21.341 -0.030 1.00 85.50 89 LEU A N 1
ATOM 694 C CA . LEU A 1 89 ? -7.642 -20.169 0.131 1.00 85.50 89 LEU A CA 1
ATOM 695 C C . LEU A 1 89 ? -6.294 -20.485 0.779 1.00 85.50 89 LEU A C 1
ATOM 697 O O . LEU A 1 89 ? -5.296 -19.933 0.330 1.00 85.50 89 LEU A O 1
ATOM 701 N N . SER A 1 90 ? -6.228 -21.367 1.780 1.00 81.12 90 SER A N 1
ATOM 702 C CA . SER A 1 90 ? -4.968 -21.643 2.497 1.00 81.12 90 SER A CA 1
ATOM 703 C C . SER A 1 90 ? -3.877 -22.252 1.611 1.00 81.12 90 SER A C 1
ATOM 705 O O . SER A 1 90 ? -2.696 -22.148 1.912 1.00 81.12 90 SER A O 1
ATOM 707 N N . VAL A 1 91 ? -4.254 -22.900 0.503 1.00 81.38 91 VAL A N 1
ATOM 708 C CA . VAL A 1 91 ? -3.300 -23.448 -0.481 1.00 81.38 91 VAL A CA 1
ATOM 709 C C . VAL A 1 91 ? -3.070 -22.521 -1.682 1.00 81.38 91 VAL A C 1
ATOM 711 O O . VAL A 1 91 ? -2.344 -22.875 -2.611 1.00 81.38 91 VAL A O 1
ATOM 714 N N . SER A 1 92 ? -3.701 -21.346 -1.681 1.00 88.19 92 SER A N 1
ATOM 715 C CA . SER A 1 92 ? -3.706 -20.392 -2.787 1.00 88.19 92 SER A CA 1
ATOM 716 C C . SER A 1 92 ? -2.933 -19.116 -2.445 1.00 88.19 92 SER A C 1
ATOM 718 O O . SER A 1 92 ? -2.536 -18.870 -1.307 1.00 88.19 92 SER A O 1
ATOM 720 N N . HIS A 1 93 ? -2.737 -18.273 -3.458 1.00 92.94 93 HIS A N 1
ATOM 721 C CA . HIS A 1 93 ? -2.060 -16.988 -3.321 1.00 92.94 93 HIS A CA 1
ATOM 722 C C . HIS A 1 93 ? -2.882 -15.888 -3.989 1.00 92.94 93 HIS A C 1
ATOM 724 O O . HIS A 1 93 ? -3.526 -16.113 -5.017 1.00 92.94 93 HIS A O 1
ATOM 730 N N . ALA A 1 94 ? -2.818 -14.682 -3.436 1.00 93.75 94 ALA A N 1
ATOM 731 C CA . ALA A 1 94 ? -3.224 -13.479 -4.136 1.00 93.75 94 ALA A CA 1
ATOM 732 C C . ALA A 1 94 ? -2.121 -13.077 -5.121 1.00 93.75 94 ALA A C 1
ATOM 734 O O . ALA A 1 94 ? -0.951 -12.941 -4.753 1.00 93.75 94 ALA A O 1
ATOM 735 N N . ILE A 1 95 ? -2.512 -12.884 -6.379 1.00 96.12 95 ILE A N 1
ATOM 736 C CA . ILE A 1 95 ? -1.638 -12.443 -7.465 1.00 96.12 95 ILE A CA 1
ATOM 737 C C . ILE A 1 95 ? -2.216 -11.142 -8.021 1.00 96.12 95 ILE A C 1
ATOM 739 O O . ILE A 1 95 ? -3.422 -11.057 -8.262 1.00 96.12 95 ILE A O 1
ATOM 743 N N . MET A 1 96 ? -1.352 -10.143 -8.215 1.00 97.12 96 MET A N 1
ATOM 744 C CA . MET A 1 96 ? -1.710 -8.883 -8.866 1.00 97.12 96 MET A CA 1
ATOM 745 C C . MET A 1 96 ? -2.207 -9.152 -10.287 1.00 97.12 96 MET A C 1
ATOM 747 O O . MET A 1 96 ? -1.565 -9.896 -11.029 1.00 97.12 96 MET A O 1
ATOM 751 N N . SER A 1 97 ? -3.317 -8.536 -10.687 1.00 97.19 97 SER A N 1
ATOM 752 C CA . SER A 1 97 ? -3.797 -8.655 -12.064 1.00 97.19 97 SER A CA 1
ATOM 753 C C . SER A 1 97 ? -2.828 -8.039 -13.077 1.00 97.19 97 SER A C 1
ATOM 755 O O . SER A 1 97 ? -2.159 -7.035 -12.814 1.00 97.19 97 SER A O 1
ATOM 757 N N . ASP A 1 98 ? -2.823 -8.599 -14.289 1.00 96.88 98 ASP A N 1
ATOM 758 C CA . ASP A 1 98 ? -2.090 -8.041 -15.430 1.00 96.88 98 ASP A CA 1
ATOM 759 C C . ASP A 1 98 ? -2.503 -6.599 -15.741 1.00 96.88 98 ASP A C 1
ATOM 761 O O . ASP A 1 98 ? -1.692 -5.803 -16.211 1.00 96.88 98 ASP A O 1
ATOM 765 N N . GLU A 1 99 ? -3.776 -6.263 -15.527 1.00 96.94 99 GLU A N 1
ATOM 766 C CA . GLU A 1 99 ? -4.297 -4.921 -15.764 1.00 96.94 99 GLU A CA 1
ATOM 767 C C . GLU A 1 99 ? -3.719 -3.923 -14.760 1.00 96.94 99 GLU A C 1
ATOM 769 O O . GLU A 1 99 ? -3.155 -2.907 -15.171 1.00 96.94 99 GLU A O 1
ATOM 774 N N . TYR A 1 100 ? -3.778 -4.240 -13.465 1.00 96.81 100 TYR A N 1
ATOM 775 C CA . TYR A 1 100 ? -3.238 -3.375 -12.421 1.00 96.81 100 TYR A CA 1
ATOM 776 C C . TYR A 1 100 ? -1.720 -3.209 -12.557 1.00 96.81 100 TYR A C 1
ATOM 778 O O . TYR A 1 100 ? -1.213 -2.087 -12.546 1.00 96.81 100 TYR A O 1
ATOM 786 N N . ALA A 1 101 ? -0.991 -4.306 -12.793 1.00 96.88 101 ALA A N 1
ATOM 787 C CA . ALA A 1 101 ? 0.455 -4.269 -13.005 1.00 96.88 101 ALA A CA 1
ATOM 788 C C . ALA A 1 101 ? 0.833 -3.417 -14.230 1.00 96.88 101 ALA A C 1
ATOM 790 O O . ALA A 1 101 ? 1.766 -2.614 -14.178 1.00 96.88 101 ALA A O 1
ATOM 791 N N . ARG A 1 102 ? 0.086 -3.542 -15.333 1.00 95.31 102 ARG A N 1
ATOM 792 C CA . ARG A 1 102 ? 0.287 -2.721 -16.534 1.00 95.31 102 ARG A CA 1
ATOM 793 C C . ARG A 1 102 ? 0.006 -1.245 -16.276 1.00 95.31 102 ARG A C 1
ATOM 795 O O . ARG A 1 102 ? 0.707 -0.402 -16.833 1.00 95.31 102 ARG A O 1
ATOM 802 N N . ASN A 1 103 ? -1.005 -0.924 -15.474 1.00 94.62 103 ASN A N 1
ATOM 803 C CA . ASN A 1 103 ? -1.318 0.458 -15.120 1.00 94.62 103 ASN A CA 1
ATOM 804 C C . ASN A 1 103 ? -0.191 1.076 -14.284 1.00 94.62 103 ASN A C 1
ATOM 806 O O . ASN A 1 103 ? 0.300 2.134 -14.666 1.00 94.62 103 ASN A O 1
ATOM 810 N N . LEU A 1 104 ? 0.335 0.364 -13.278 1.00 94.88 104 LEU A N 1
ATOM 811 C CA . LEU A 1 104 ? 1.520 0.807 -12.530 1.00 94.88 104 LEU A CA 1
ATOM 812 C C . LEU A 1 104 ? 2.726 1.068 -13.443 1.00 94.88 104 LEU A C 1
ATOM 814 O O . LEU A 1 104 ? 3.409 2.080 -13.298 1.00 94.88 104 LEU A O 1
ATOM 818 N N . VAL A 1 105 ? 2.990 0.187 -14.415 1.00 93.94 105 VAL A N 1
ATOM 819 C CA . VAL A 1 105 ? 4.090 0.376 -15.377 1.00 93.94 105 VAL A CA 1
ATOM 820 C C . VAL A 1 105 ? 3.866 1.604 -16.263 1.00 93.94 105 VAL A C 1
ATOM 822 O O . VAL A 1 105 ? 4.808 2.352 -16.514 1.00 93.94 105 VAL A O 1
ATOM 825 N N . LYS A 1 106 ? 2.634 1.839 -16.731 1.00 91.00 106 LYS A N 1
ATOM 826 C CA . LYS A 1 106 ? 2.299 3.030 -17.528 1.00 91.00 106 LYS A CA 1
ATOM 827 C C . LYS A 1 106 ? 2.460 4.318 -16.726 1.00 91.00 106 LYS A C 1
ATOM 829 O O . LYS A 1 106 ? 3.022 5.275 -17.246 1.00 91.00 106 LYS A O 1
ATOM 834 N N . GLU A 1 107 ? 1.994 4.331 -15.481 1.00 91.31 107 GLU A N 1
ATOM 835 C CA . GLU A 1 107 ? 2.170 5.464 -14.567 1.00 91.31 107 GLU A CA 1
ATOM 836 C C . GLU A 1 107 ? 3.662 5.710 -14.307 1.00 91.31 107 GLU A C 1
ATOM 838 O O . GLU A 1 107 ? 4.122 6.843 -14.398 1.00 91.31 107 GLU A O 1
ATOM 843 N N . SER A 1 108 ? 4.449 4.641 -14.128 1.00 88.12 108 SER A N 1
ATOM 844 C CA . SER A 1 108 ? 5.914 4.705 -13.986 1.00 88.12 108 SER A CA 1
ATOM 845 C C . SER A 1 108 ? 6.635 5.252 -15.214 1.00 88.12 108 SER A C 1
ATOM 847 O O . SER A 1 108 ? 7.691 5.864 -15.080 1.00 88.12 108 SER A O 1
ATOM 849 N N . ALA A 1 109 ? 6.089 5.035 -16.409 1.00 85.31 109 ALA A N 1
ATOM 850 C CA . ALA A 1 109 ? 6.693 5.507 -17.646 1.00 85.31 109 ALA A CA 1
ATOM 851 C C . ALA A 1 109 ? 6.496 7.019 -17.865 1.00 85.31 109 ALA A C 1
ATOM 853 O O . ALA A 1 109 ? 7.308 7.642 -18.538 1.00 85.31 109 ALA A O 1
ATOM 854 N N . SER A 1 110 ? 5.464 7.635 -17.272 1.00 79.81 110 SER A N 1
ATOM 855 C CA . SER A 1 110 ? 5.098 9.029 -17.556 1.00 79.81 110 SER A CA 1
ATOM 856 C C . SER A 1 110 ? 6.199 10.041 -17.200 1.00 79.81 110 SER A C 1
ATOM 858 O O . SER A 1 110 ? 6.391 10.390 -16.037 1.00 79.81 110 SER A O 1
ATOM 860 N N . ARG A 1 111 ? 6.867 10.623 -18.205 1.00 70.69 111 ARG A N 1
ATOM 861 C CA . ARG A 1 111 ? 7.919 11.651 -18.019 1.00 70.69 111 ARG A CA 1
ATOM 862 C C . ARG A 1 111 ? 7.523 12.869 -17.183 1.00 70.69 111 ARG A C 1
ATOM 864 O O . ARG A 1 111 ? 8.403 13.512 -16.620 1.00 70.69 111 ARG A O 1
ATOM 871 N N . THR A 1 112 ? 6.248 13.249 -17.166 1.00 70.62 112 THR A N 1
ATOM 872 C CA . THR A 1 112 ? 5.800 14.518 -16.563 1.00 70.62 112 THR A CA 1
ATOM 873 C C . THR A 1 112 ? 4.984 14.338 -15.293 1.00 70.62 112 THR A C 1
ATOM 875 O O . THR A 1 112 ? 4.915 15.268 -14.494 1.00 70.62 112 THR A O 1
ATOM 878 N N . THR A 1 113 ? 4.359 13.176 -15.100 1.00 79.06 113 THR A N 1
ATOM 879 C CA . THR A 1 113 ? 3.408 12.952 -14.002 1.00 79.06 113 THR A CA 1
ATOM 880 C C . THR A 1 113 ? 3.619 11.635 -13.263 1.00 79.06 113 THR A C 1
ATOM 882 O O . THR A 1 113 ? 2.795 11.319 -12.407 1.00 79.06 113 THR A O 1
ATOM 885 N N . SER A 1 114 ? 4.688 10.876 -13.545 1.00 80.88 114 SER A N 1
ATOM 886 C CA . SER A 1 114 ? 4.920 9.562 -12.925 1.00 80.88 114 SER A CA 1
ATOM 887 C C . SER A 1 114 ? 4.899 9.623 -11.405 1.00 80.88 114 SER A C 1
ATOM 889 O O . SER A 1 114 ? 4.106 8.918 -10.785 1.00 80.88 114 SER A O 1
ATOM 891 N N . THR A 1 115 ? 5.660 10.545 -10.810 1.00 87.69 115 THR A N 1
ATOM 892 C CA . THR A 1 115 ? 5.677 10.748 -9.356 1.00 87.69 115 THR A CA 1
ATOM 893 C C . THR A 1 115 ? 4.279 10.976 -8.797 1.00 87.69 115 THR A C 1
ATOM 895 O O . THR A 1 115 ? 3.901 10.362 -7.804 1.00 87.69 115 THR A O 1
ATOM 898 N N . GLN A 1 116 ? 3.488 11.830 -9.448 1.00 93.38 116 GLN A N 1
ATOM 899 C CA . GLN A 1 116 ? 2.158 12.210 -8.975 1.00 93.38 116 GLN A CA 1
ATOM 900 C C . GLN A 1 116 ? 1.171 11.045 -9.077 1.00 93.38 116 GLN A C 1
ATOM 902 O O . GLN A 1 116 ? 0.462 10.740 -8.119 1.00 93.38 116 GLN A O 1
ATOM 907 N N . GLN A 1 117 ? 1.143 10.381 -10.235 1.00 93.19 117 GLN A N 1
ATOM 908 C CA . GLN A 1 117 ? 0.227 9.279 -10.519 1.00 93.19 117 GLN A CA 1
ATOM 909 C C . GLN A 1 117 ? 0.525 8.079 -9.628 1.00 93.19 117 GLN A C 1
ATOM 911 O O . GLN A 1 117 ? -0.371 7.606 -8.935 1.00 93.19 117 GLN A O 1
ATOM 916 N N . ILE A 1 118 ? 1.790 7.661 -9.556 1.00 94.38 118 ILE A N 1
ATOM 917 C CA . ILE A 1 118 ? 2.192 6.522 -8.731 1.00 94.38 118 ILE A CA 1
ATOM 918 C C . ILE A 1 118 ? 1.963 6.824 -7.250 1.00 94.38 118 ILE A C 1
ATOM 920 O O . ILE A 1 118 ? 1.412 5.986 -6.538 1.00 94.38 118 ILE A O 1
ATOM 924 N N . SER A 1 119 ? 2.330 8.024 -6.776 1.00 96.00 119 SER A N 1
ATOM 925 C CA . SER A 1 119 ? 2.090 8.408 -5.378 1.00 96.00 119 SER A CA 1
ATOM 926 C C . SER A 1 119 ? 0.606 8.328 -5.031 1.00 96.00 119 SER A C 1
ATOM 928 O O . SER A 1 119 ? 0.253 7.778 -3.990 1.00 96.00 119 SER A O 1
ATOM 930 N N . LEU A 1 120 ? -0.282 8.810 -5.909 1.00 96.31 120 LEU A N 1
ATOM 931 C CA . LEU A 1 120 ? -1.724 8.682 -5.707 1.00 96.31 120 LEU A CA 1
ATOM 932 C C . LEU A 1 120 ? -2.185 7.225 -5.716 1.00 96.31 120 LEU A C 1
ATOM 934 O O . LEU A 1 120 ? -2.926 6.830 -4.818 1.00 96.31 120 LEU A O 1
ATOM 938 N N . THR A 1 121 ? -1.758 6.424 -6.691 1.00 96.50 121 THR A N 1
ATOM 939 C CA . THR A 1 121 ? -2.142 5.010 -6.799 1.00 96.50 121 THR A CA 1
ATOM 940 C C . THR A 1 121 ? -1.749 4.237 -5.541 1.00 96.50 121 THR A C 1
ATOM 942 O O . THR A 1 121 ? -2.579 3.538 -4.951 1.00 96.50 121 THR A O 1
ATOM 945 N N . ILE A 1 122 ? -0.521 4.434 -5.059 1.00 96.94 122 ILE A N 1
ATOM 946 C CA . ILE A 1 122 ? -0.012 3.809 -3.835 1.00 96.94 122 ILE A CA 1
ATOM 947 C C . ILE A 1 122 ? -0.738 4.333 -2.598 1.00 96.94 122 ILE A C 1
ATOM 949 O O . ILE A 1 122 ? -1.147 3.541 -1.749 1.00 96.94 122 ILE A O 1
ATOM 953 N N . GLY A 1 123 ? -0.929 5.648 -2.488 1.00 97.69 123 GLY A N 1
ATOM 954 C CA . GLY A 1 123 ? -1.617 6.263 -1.357 1.00 97.69 123 GLY A CA 1
ATOM 955 C C . GLY A 1 123 ? -3.061 5.776 -1.230 1.00 97.69 123 GLY A C 1
ATOM 956 O O . GLY A 1 123 ? -3.504 5.429 -0.134 1.00 97.69 123 GLY A O 1
ATOM 957 N N . LYS A 1 124 ? -3.782 5.669 -2.354 1.00 97.94 124 LYS A N 1
ATOM 958 C CA . LYS A 1 124 ? -5.146 5.120 -2.408 1.00 97.94 124 LYS A CA 1
ATOM 959 C C . LYS A 1 124 ? -5.163 3.639 -2.028 1.00 97.94 124 LYS A C 1
ATOM 961 O O . LYS A 1 124 ? -6.007 3.234 -1.229 1.00 97.94 124 LYS A O 1
ATOM 966 N N . ALA A 1 125 ? -4.212 2.846 -2.531 1.00 98.00 125 ALA A N 1
ATOM 967 C CA . ALA A 1 125 ? -4.070 1.440 -2.156 1.00 98.00 125 ALA A CA 1
ATOM 968 C C . ALA A 1 125 ? -3.817 1.279 -0.646 1.00 98.00 125 ALA A C 1
ATOM 970 O O . ALA A 1 125 ? -4.511 0.505 0.016 1.00 98.00 125 ALA A O 1
ATOM 971 N N . ALA A 1 126 ? -2.889 2.055 -0.080 1.00 98.19 126 ALA A N 1
ATOM 972 C CA . ALA A 1 126 ? -2.580 2.038 1.345 1.00 98.19 126 ALA A CA 1
ATOM 973 C C . ALA A 1 126 ? -3.782 2.460 2.194 1.00 98.19 126 ALA A C 1
ATOM 975 O O . ALA A 1 126 ? -4.143 1.748 3.130 1.00 98.19 126 ALA A O 1
ATOM 976 N N . TYR A 1 127 ? -4.457 3.557 1.834 1.00 97.88 127 TYR A N 1
ATOM 977 C CA . TYR A 1 127 ? -5.658 4.010 2.532 1.00 97.88 127 TYR A CA 1
ATOM 978 C C . TYR A 1 127 ? -6.739 2.935 2.544 1.00 97.88 127 TYR A C 1
ATOM 980 O O . TYR A 1 127 ? -7.269 2.589 3.605 1.00 97.88 127 TYR A O 1
ATOM 988 N N . ARG A 1 128 ? -7.050 2.376 1.367 1.00 96.31 128 ARG A N 1
ATOM 989 C CA . ARG A 1 128 ? -8.096 1.367 1.233 1.00 96.31 128 ARG A CA 1
ATOM 990 C C . ARG A 1 128 ? -7.772 0.145 2.088 1.00 96.31 128 ARG A C 1
ATOM 992 O O . ARG A 1 128 ? -8.609 -0.259 2.895 1.00 96.31 128 ARG A O 1
ATOM 999 N N . CYS A 1 129 ? -6.556 -0.383 1.994 1.00 96.94 129 CYS A N 1
ATOM 1000 C CA . CYS A 1 129 ? -6.167 -1.592 2.713 1.00 96.94 129 CYS A CA 1
ATOM 1001 C C . CYS A 1 129 ? -6.013 -1.370 4.227 1.00 96.94 129 CYS A C 1
ATOM 1003 O O . CYS A 1 129 ? -6.495 -2.182 5.014 1.00 96.94 129 CYS A O 1
ATOM 1005 N N . ALA A 1 130 ? -5.379 -0.283 4.668 1.00 96.81 130 ALA A N 1
ATOM 1006 C CA . ALA A 1 130 ? -5.014 -0.086 6.072 1.00 96.81 130 ALA A CA 1
ATOM 1007 C C . ALA A 1 130 ? -6.085 0.653 6.894 1.00 96.81 130 ALA A C 1
ATOM 1009 O O . ALA A 1 130 ? -6.333 0.287 8.045 1.00 96.81 130 ALA A O 1
ATOM 1010 N N . PHE A 1 131 ? -6.749 1.660 6.318 1.00 95.50 131 PHE A N 1
ATOM 1011 C CA . PHE A 1 131 ? -7.487 2.663 7.100 1.00 95.50 131 PHE A CA 1
ATOM 1012 C C . PHE A 1 131 ? -8.998 2.702 6.855 1.00 95.50 131 PHE A C 1
ATOM 1014 O O . PHE A 1 131 ? -9.705 3.442 7.545 1.00 95.50 131 PHE A O 1
ATOM 1021 N N . SER A 1 132 ? -9.503 1.906 5.911 1.00 93.25 132 SER A N 1
ATOM 1022 C CA . SER A 1 132 ? -10.925 1.861 5.558 1.00 93.25 132 SER A CA 1
ATOM 1023 C C . SER A 1 132 ? -11.608 0.541 5.939 1.00 93.25 132 SER A C 1
ATOM 1025 O O . SER A 1 132 ? -10.963 -0.491 6.161 1.00 93.25 132 SER A O 1
ATOM 1027 N N . ILE A 1 133 ? -12.939 0.567 5.975 1.00 91.25 133 ILE A N 1
ATOM 1028 C CA . ILE A 1 133 ? -13.771 -0.618 6.180 1.00 91.25 133 ILE A CA 1
ATOM 1029 C C . ILE A 1 133 ? -13.918 -1.354 4.836 1.00 91.25 133 ILE A C 1
ATOM 1031 O O . ILE A 1 133 ? -14.491 -0.820 3.890 1.00 91.25 133 ILE A O 1
ATOM 1035 N N . LEU A 1 134 ? -13.367 -2.568 4.719 1.00 90.50 134 LEU A N 1
ATOM 1036 C CA . LEU A 1 134 ? -13.219 -3.259 3.424 1.00 90.50 134 LEU A CA 1
ATOM 1037 C C . LEU A 1 134 ? -14.523 -3.802 2.831 1.00 90.50 134 LEU A C 1
ATOM 1039 O O . LEU A 1 134 ? -14.599 -4.007 1.621 1.00 90.50 134 LEU A O 1
ATOM 1043 N N . ASP A 1 135 ? -15.542 -4.046 3.651 1.00 85.25 135 ASP A N 1
ATOM 1044 C CA . ASP A 1 135 ? -16.852 -4.509 3.187 1.00 85.25 135 ASP A CA 1
ATOM 1045 C C . ASP A 1 135 ? -17.812 -3.369 2.813 1.00 85.25 135 ASP A C 1
ATOM 1047 O O . ASP A 1 135 ? -18.942 -3.637 2.396 1.00 85.25 135 ASP A O 1
ATOM 1051 N N . GLU A 1 136 ? -17.348 -2.123 2.917 1.00 87.06 136 GLU A N 1
ATOM 1052 C CA . GLU A 1 136 ? -18.061 -0.919 2.503 1.00 87.06 136 GLU A CA 1
ATOM 1053 C C . GLU A 1 136 ? -17.379 -0.262 1.300 1.00 87.06 136 GLU A C 1
ATOM 1055 O O . GLU A 1 136 ? -16.156 -0.345 1.137 1.00 87.06 136 GLU A O 1
ATOM 1060 N N . LEU A 1 137 ? -18.164 0.428 0.468 1.00 82.38 137 LEU A N 1
ATOM 1061 C CA . LEU A 1 137 ? -17.632 1.267 -0.605 1.00 82.38 137 LEU A CA 1
ATOM 1062 C C . LEU A 1 137 ? -16.770 2.397 -0.031 1.00 82.38 137 LEU A C 1
ATOM 1064 O O . LEU A 1 137 ? -17.139 3.060 0.938 1.00 82.38 137 LEU A O 1
ATOM 1068 N N . CYS A 1 138 ? -15.631 2.648 -0.669 1.00 88.62 138 CYS A N 1
ATOM 1069 C CA . CYS A 1 138 ? -14.720 3.719 -0.296 1.00 88.62 138 CYS A CA 1
ATOM 1070 C C . CYS A 1 138 ? -14.346 4.512 -1.543 1.00 88.62 138 CYS A C 1
ATOM 1072 O O . CYS A 1 138 ? -13.479 4.095 -2.307 1.00 88.62 138 CYS A O 1
ATOM 1074 N N . ASP A 1 139 ? -15.020 5.643 -1.741 1.00 89.12 139 ASP A N 1
ATOM 1075 C CA . ASP A 1 139 ? -14.709 6.549 -2.840 1.00 89.12 139 ASP A CA 1
ATOM 1076 C C . ASP A 1 139 ? -13.424 7.335 -2.537 1.00 89.12 139 ASP A C 1
ATOM 1078 O O . ASP A 1 139 ? -13.290 7.952 -1.466 1.00 89.12 139 ASP A O 1
ATOM 1082 N N . LEU A 1 140 ? -12.482 7.244 -3.477 1.00 93.69 140 LEU A N 1
ATOM 1083 C CA . LEU A 1 140 ? -11.178 7.900 -3.496 1.00 93.69 140 LEU A CA 1
ATOM 1084 C C . LEU A 1 140 ? -10.898 8.550 -4.865 1.00 93.69 140 LEU A C 1
ATOM 1086 O O . LEU A 1 140 ? -9.768 8.987 -5.105 1.00 93.69 140 LEU A O 1
ATOM 1090 N N . ASP A 1 141 ? -11.871 8.594 -5.779 1.00 90.06 141 ASP A N 1
ATOM 1091 C CA . ASP A 1 141 ? -11.644 8.999 -7.172 1.00 90.06 141 ASP A CA 1
ATOM 1092 C C . ASP A 1 141 ? -11.335 10.496 -7.281 1.00 90.06 141 ASP A C 1
ATOM 1094 O O . ASP A 1 141 ? -10.404 10.880 -7.991 1.00 90.06 141 ASP A O 1
ATOM 1098 N N . ASP A 1 142 ? -12.003 11.319 -6.469 1.00 92.19 142 ASP A N 1
ATOM 1099 C CA . ASP A 1 142 ? -11.832 12.778 -6.434 1.00 92.19 142 ASP A CA 1
ATOM 1100 C C . ASP A 1 142 ? -10.533 13.254 -5.763 1.00 92.19 142 ASP A C 1
ATOM 1102 O O . ASP A 1 142 ? -10.208 14.446 -5.804 1.00 92.19 142 ASP A O 1
ATOM 1106 N N . ILE A 1 143 ? -9.765 12.349 -5.145 1.00 95.00 143 ILE A N 1
ATOM 1107 C CA . ILE A 1 143 ? -8.503 12.715 -4.496 1.00 95.00 143 ILE A CA 1
ATOM 1108 C C . ILE A 1 143 ? -7.465 13.061 -5.561 1.00 95.00 143 ILE A C 1
ATOM 1110 O O . ILE A 1 143 ? -7.073 12.218 -6.377 1.00 95.00 143 ILE A O 1
ATOM 1114 N N . LYS A 1 144 ? -6.996 14.308 -5.501 1.00 94.75 144 LYS A N 1
ATOM 1115 C CA . LYS A 1 144 ? -5.955 14.860 -6.365 1.00 94.75 144 LYS A CA 1
ATOM 1116 C C . LYS A 1 144 ? -4.611 14.855 -5.658 1.00 94.75 144 LYS A C 1
ATOM 1118 O O . LYS A 1 144 ? -4.535 14.888 -4.430 1.00 94.75 144 LYS A O 1
ATOM 1123 N N . TYR A 1 145 ? -3.563 14.817 -6.471 1.00 93.69 145 TYR A N 1
ATOM 1124 C CA . TYR A 1 145 ? -2.205 14.957 -5.987 1.00 93.69 145 TYR A CA 1
ATOM 1125 C C . TYR A 1 145 ? -2.020 16.387 -5.490 1.00 93.69 145 TYR A C 1
ATOM 1127 O O . TYR A 1 145 ? -2.388 17.334 -6.189 1.00 93.69 145 TYR A O 1
ATOM 1135 N N . ASP A 1 146 ? -1.461 16.512 -4.299 1.00 92.94 146 ASP A N 1
ATOM 1136 C CA . ASP A 1 146 ? -1.061 17.778 -3.707 1.00 92.94 146 ASP A CA 1
ATOM 1137 C C . ASP A 1 146 ? 0.390 17.651 -3.262 1.00 92.94 146 ASP A C 1
ATOM 1139 O O . ASP A 1 146 ? 0.740 16.666 -2.607 1.00 92.94 146 ASP A O 1
ATOM 1143 N N . ASP A 1 147 ? 1.234 18.609 -3.643 1.00 83.38 147 ASP A N 1
ATOM 1144 C CA . ASP A 1 147 ? 2.630 18.607 -3.215 1.00 83.38 147 ASP A CA 1
ATOM 1145 C C . ASP A 1 147 ? 2.653 18.786 -1.699 1.00 83.38 147 ASP A C 1
ATOM 1147 O O . ASP A 1 147 ? 2.333 19.846 -1.159 1.00 83.38 147 ASP A O 1
ATOM 1151 N N . GLY A 1 148 ? 2.971 17.692 -1.009 1.00 71.62 148 GLY A N 1
ATOM 1152 C CA . GLY A 1 148 ? 2.874 17.629 0.433 1.00 71.62 148 GLY A CA 1
ATOM 1153 C C . GLY A 1 148 ? 3.976 18.430 1.114 1.00 71.62 148 GLY A C 1
ATOM 1154 O O . GLY A 1 148 ? 4.928 18.932 0.513 1.00 71.62 148 GLY A O 1
ATOM 1155 N N . GLU A 1 149 ? 3.873 18.498 2.436 1.00 74.88 149 GLU A N 1
ATOM 1156 C CA . GLU A 1 149 ? 4.973 18.961 3.273 1.00 74.88 149 GLU A CA 1
ATOM 1157 C C . GLU A 1 149 ? 6.237 18.101 3.097 1.00 74.88 149 GLU A C 1
ATOM 1159 O O . GLU A 1 149 ? 6.226 17.019 2.509 1.00 74.88 149 GLU A O 1
ATOM 1164 N N . LYS A 1 150 ? 7.335 18.561 3.705 1.00 87.75 150 LYS A N 1
ATOM 1165 C CA . LYS A 1 150 ? 8.610 17.844 3.763 1.00 87.75 150 LYS A CA 1
ATOM 1166 C C . LYS A 1 150 ? 8.411 16.358 4.105 1.00 87.75 150 LYS A C 1
ATOM 1168 O O . LYS A 1 150 ? 7.836 16.016 5.141 1.00 87.75 150 LYS A O 1
ATOM 1173 N N . LEU A 1 151 ? 8.934 15.497 3.232 1.00 92.62 151 LEU A N 1
ATOM 1174 C CA . LEU A 1 151 ? 8.886 14.050 3.406 1.00 92.62 151 LEU A CA 1
ATOM 1175 C C . LEU A 1 151 ? 9.799 13.586 4.554 1.00 92.62 151 LEU A C 1
ATOM 1177 O O . LEU A 1 151 ? 10.797 14.256 4.856 1.00 92.62 151 LEU A O 1
ATOM 1181 N N . PRO A 1 152 ? 9.487 12.437 5.183 1.00 95.31 152 PRO A N 1
ATOM 1182 C CA . PRO A 1 152 ? 10.359 11.827 6.178 1.00 95.31 152 PRO A CA 1
ATOM 1183 C C . PRO A 1 152 ? 11.735 11.475 5.598 1.00 95.31 152 PRO A C 1
ATOM 1185 O O . PRO A 1 152 ? 11.940 11.448 4.384 1.00 95.31 152 PRO A O 1
ATOM 1188 N N . SER A 1 153 ? 12.686 11.128 6.468 1.00 97.06 153 SER A N 1
ATOM 1189 C CA . SER A 1 153 ? 13.950 10.541 6.012 1.00 97.06 153 SER A CA 1
ATOM 1190 C C . SER A 1 153 ? 13.703 9.248 5.216 1.00 97.06 153 SER A C 1
ATOM 1192 O O . SER A 1 153 ? 12.658 8.605 5.344 1.00 97.06 153 SER A O 1
ATOM 1194 N N . THR A 1 154 ? 14.684 8.812 4.423 1.00 96.31 154 THR A N 1
ATOM 1195 C CA . THR A 1 154 ? 14.616 7.525 3.710 1.00 96.31 154 THR A CA 1
ATOM 1196 C C . THR A 1 154 ? 14.384 6.350 4.669 1.00 96.31 154 THR A C 1
ATOM 1198 O O . THR A 1 154 ? 13.634 5.437 4.337 1.00 96.31 154 THR A O 1
ATOM 1201 N N . GLY A 1 155 ? 14.987 6.371 5.865 1.00 97.19 155 GLY A N 1
ATOM 1202 C CA . GLY A 1 155 ? 14.780 5.344 6.893 1.00 97.19 155 GLY A CA 1
ATOM 1203 C C . GLY A 1 155 ? 13.329 5.301 7.373 1.00 97.19 155 GLY A C 1
ATOM 1204 O O . GLY A 1 155 ? 12.676 4.262 7.266 1.00 97.19 155 GLY A O 1
ATOM 1205 N N . GLN A 1 156 ? 12.790 6.454 7.775 1.00 97.56 156 GLN A N 1
ATOM 1206 C CA . GLN A 1 156 ? 11.414 6.573 8.252 1.00 97.56 156 GLN A CA 1
ATOM 1207 C C . GLN A 1 156 ? 10.416 6.217 7.149 1.00 97.56 156 GLN A C 1
ATOM 1209 O O . GLN A 1 156 ? 9.450 5.502 7.395 1.00 97.56 156 GLN A O 1
ATOM 1214 N N . SER A 1 157 ? 10.677 6.638 5.912 1.00 97.56 157 SER A N 1
ATOM 1215 C CA . SER A 1 157 ? 9.829 6.339 4.753 1.00 97.56 157 SER A CA 1
ATOM 1216 C C . SER A 1 157 ? 9.773 4.839 4.438 1.00 97.56 157 SER A C 1
ATOM 1218 O O . SER A 1 157 ? 8.700 4.300 4.147 1.00 97.56 157 SER A O 1
ATOM 1220 N N . LYS A 1 158 ? 10.901 4.123 4.580 1.00 97.81 158 LYS A N 1
ATOM 1221 C CA . LYS A 1 158 ? 10.921 2.652 4.506 1.00 97.81 158 LYS A CA 1
ATOM 1222 C C . LYS A 1 158 ? 10.046 2.043 5.598 1.00 97.81 158 LYS A C 1
ATOM 1224 O O . LYS A 1 158 ? 9.206 1.196 5.299 1.00 97.81 158 LYS A O 1
ATOM 1229 N N . SER A 1 159 ? 10.178 2.513 6.835 1.00 98.19 159 SER A N 1
ATOM 1230 C CA . SER A 1 159 ? 9.387 2.021 7.965 1.00 98.19 159 SER A CA 1
ATOM 1231 C C . SER A 1 159 ? 7.888 2.294 7.815 1.00 98.19 159 SER A C 1
ATOM 1233 O O . SER A 1 159 ? 7.091 1.396 8.078 1.00 98.19 159 SER A O 1
ATOM 1235 N N . VAL A 1 160 ? 7.486 3.468 7.313 1.00 98.12 160 VAL A N 1
ATOM 1236 C CA . VAL A 1 160 ? 6.080 3.774 6.984 1.00 98.12 160 VAL A CA 1
ATOM 1237 C C . VAL A 1 160 ? 5.552 2.814 5.920 1.00 98.12 160 VAL A C 1
ATOM 1239 O O . VAL A 1 160 ? 4.456 2.278 6.067 1.00 98.12 160 VAL A O 1
ATOM 1242 N N . THR A 1 161 ? 6.334 2.539 4.877 1.00 98.06 161 THR A N 1
ATOM 1243 C CA . THR A 1 161 ? 5.907 1.626 3.807 1.00 98.06 161 THR A CA 1
ATOM 1244 C C . THR A 1 161 ? 5.668 0.208 4.325 1.00 98.06 161 THR A C 1
ATOM 1246 O O . THR A 1 161 ? 4.639 -0.396 4.024 1.00 98.06 161 THR A O 1
ATOM 1249 N N . LEU A 1 162 ? 6.582 -0.309 5.150 1.00 97.94 162 LEU A N 1
ATOM 1250 C CA . LEU A 1 162 ? 6.443 -1.627 5.775 1.00 97.94 162 LEU A CA 1
ATOM 1251 C C . LEU A 1 162 ? 5.264 -1.675 6.752 1.00 97.94 162 LEU A C 1
ATOM 1253 O O . LEU A 1 162 ? 4.530 -2.665 6.795 1.00 97.94 162 LEU A O 1
ATOM 1257 N N . LEU A 1 163 ? 5.054 -0.595 7.507 1.00 98.25 163 LEU A N 1
ATOM 1258 C CA . LEU A 1 163 ? 3.918 -0.455 8.407 1.00 98.25 163 LEU A CA 1
ATOM 1259 C C . LEU A 1 163 ? 2.589 -0.598 7.654 1.00 98.25 163 LEU A C 1
ATOM 1261 O O . LEU A 1 163 ? 1.712 -1.299 8.150 1.00 98.25 163 LEU A O 1
ATOM 1265 N N . MET A 1 164 ? 2.433 -0.007 6.462 1.00 98.19 164 MET A N 1
ATOM 1266 C CA . MET A 1 164 ? 1.163 -0.067 5.718 1.00 98.19 164 MET A CA 1
ATOM 1267 C C . MET A 1 164 ? 0.723 -1.502 5.423 1.00 98.19 164 MET A C 1
ATOM 1269 O O . MET A 1 164 ? -0.439 -1.834 5.654 1.00 98.19 164 MET A O 1
ATOM 1273 N N . LEU A 1 165 ? 1.637 -2.370 4.971 1.00 97.19 165 LEU A N 1
ATOM 1274 C CA . LEU A 1 165 ? 1.312 -3.780 4.738 1.00 97.19 165 LEU A CA 1
ATOM 1275 C C . LEU A 1 165 ? 1.034 -4.516 6.054 1.00 97.19 165 LEU A C 1
ATOM 1277 O O . LEU A 1 165 ? 0.089 -5.297 6.125 1.00 97.19 165 LEU A O 1
ATOM 1281 N N . LYS A 1 166 ? 1.809 -4.251 7.115 1.00 96.50 166 LYS A N 1
ATOM 1282 C CA . LYS A 1 166 ? 1.575 -4.880 8.426 1.00 96.50 166 LYS A CA 1
ATOM 1283 C C . LYS A 1 166 ? 0.217 -4.537 9.007 1.00 96.50 166 LYS A C 1
ATOM 1285 O O . LYS A 1 166 ? -0.452 -5.424 9.529 1.00 96.50 166 LYS A O 1
ATOM 1290 N N . VAL A 1 167 ? -0.181 -3.273 8.901 1.00 97.19 167 VAL A N 1
ATOM 1291 C CA . VAL A 1 167 ? -1.523 -2.837 9.268 1.00 97.19 167 VAL A CA 1
ATOM 1292 C C . VAL A 1 167 ? -2.517 -3.544 8.358 1.00 97.19 167 VAL A C 1
ATOM 1294 O O . VAL A 1 167 ? -3.305 -4.328 8.856 1.00 97.19 167 VAL A O 1
ATOM 1297 N N . ALA A 1 168 ? -2.432 -3.395 7.035 1.00 97.25 168 ALA A N 1
ATOM 1298 C CA . ALA A 1 168 ? -3.367 -4.010 6.088 1.00 97.25 168 ALA A CA 1
ATOM 1299 C C . ALA A 1 168 ? -3.606 -5.519 6.310 1.00 97.25 168 ALA A C 1
ATOM 1301 O O . ALA A 1 168 ? -4.742 -5.978 6.195 1.00 97.25 168 ALA A O 1
ATOM 1302 N N . SER A 1 169 ? -2.570 -6.285 6.657 1.00 95.56 169 SER A N 1
ATOM 1303 C CA . SER A 1 169 ? -2.659 -7.737 6.837 1.00 95.56 169 SER A CA 1
ATOM 1304 C C . SER A 1 169 ? -3.098 -8.196 8.233 1.00 95.56 169 SER A C 1
ATOM 1306 O O . SER A 1 169 ? -3.420 -9.373 8.387 1.00 95.56 169 SER A O 1
ATOM 1308 N N . ASN A 1 170 ? -3.150 -7.319 9.242 1.00 95.25 170 ASN A N 1
ATOM 1309 C CA . ASN A 1 170 ? -3.479 -7.682 10.624 1.00 95.25 170 ASN A CA 1
ATOM 1310 C C . ASN A 1 170 ? -4.803 -7.040 11.073 1.00 95.25 170 ASN A C 1
ATOM 1312 O O . ASN A 1 170 ? -4.880 -5.832 11.284 1.00 95.25 170 ASN A O 1
ATOM 1316 N N . GLU A 1 171 ? -5.845 -7.858 11.240 1.00 94.00 171 GLU A N 1
ATOM 1317 C CA . GLU A 1 171 ? -7.195 -7.392 11.586 1.00 94.00 171 GLU A CA 1
ATOM 1318 C C . GLU A 1 171 ? -7.247 -6.656 12.930 1.00 94.00 171 GLU A C 1
ATOM 1320 O O . GLU A 1 171 ? -7.783 -5.552 12.993 1.00 94.00 171 GLU A O 1
ATOM 1325 N N . GLU A 1 172 ? -6.623 -7.214 13.968 1.00 94.44 172 GLU A N 1
ATOM 1326 C CA . GLU A 1 172 ? -6.577 -6.617 15.306 1.00 94.44 172 GLU A CA 1
ATOM 1327 C C . GLU A 1 172 ? -5.861 -5.261 15.277 1.00 94.44 172 GLU A C 1
ATOM 1329 O O . GLU A 1 172 ? -6.364 -4.267 15.799 1.00 94.44 172 GLU A O 1
ATOM 1334 N N . LEU A 1 173 ? -4.715 -5.184 14.593 1.00 95.38 173 LEU A N 1
ATOM 1335 C CA . LEU A 1 173 ? -3.962 -3.938 14.464 1.00 95.38 173 LEU A CA 1
ATOM 1336 C C . LEU A 1 173 ? -4.747 -2.874 13.682 1.00 95.38 173 LEU A C 1
ATOM 1338 O O . LEU A 1 173 ? -4.758 -1.710 14.085 1.00 95.38 173 LEU A O 1
ATOM 1342 N N . ARG A 1 174 ? -5.436 -3.254 12.595 1.00 94.75 174 ARG A N 1
ATOM 1343 C CA . ARG A 1 174 ? -6.330 -2.340 11.854 1.00 94.75 174 ARG A CA 1
ATOM 1344 C C . ARG A 1 174 ? -7.438 -1.834 12.746 1.00 94.75 174 ARG A C 1
ATOM 1346 O O . ARG A 1 174 ? -7.737 -0.647 12.711 1.00 94.75 174 ARG A O 1
ATOM 1353 N N . GLU A 1 175 ? -8.066 -2.715 13.512 1.00 94.25 175 GLU A N 1
ATOM 1354 C CA . GLU A 1 175 ? -9.158 -2.347 14.401 1.00 94.25 175 GLU A CA 1
ATOM 1355 C C . GLU A 1 175 ? -8.688 -1.352 15.466 1.00 94.25 175 GLU A C 1
ATOM 1357 O O . GLU A 1 175 ? -9.311 -0.304 15.633 1.00 94.25 175 GLU A O 1
ATOM 1362 N N . VAL A 1 176 ? -7.548 -1.617 16.111 1.00 94.38 176 VAL A N 1
ATOM 1363 C CA . VAL A 1 176 ? -6.936 -0.707 17.089 1.00 94.38 176 VAL A CA 1
ATOM 1364 C C . VAL A 1 176 ? -6.628 0.652 16.462 1.00 94.38 176 VAL A C 1
ATOM 1366 O O . VAL A 1 176 ? -7.034 1.681 17.003 1.00 94.38 176 VAL A O 1
ATOM 1369 N N . ILE A 1 177 ? -5.959 0.680 15.306 1.00 94.69 177 ILE A N 1
ATOM 1370 C CA . ILE A 1 177 ? -5.605 1.930 14.617 1.00 94.69 177 ILE A CA 1
ATOM 1371 C C . ILE A 1 177 ? -6.854 2.713 14.208 1.00 94.69 177 ILE A C 1
ATOM 1373 O O . ILE A 1 177 ? -6.903 3.926 14.378 1.00 94.69 177 ILE A O 1
ATOM 1377 N N . ASN A 1 178 ? -7.878 2.031 13.694 1.00 91.94 178 ASN A N 1
ATOM 1378 C CA . ASN A 1 178 ? -9.078 2.680 13.173 1.00 91.94 178 ASN A CA 1
ATOM 1379 C C . ASN A 1 178 ? -10.060 3.134 14.262 1.00 91.94 178 ASN A C 1
ATOM 1381 O O . ASN A 1 178 ? -10.924 3.950 13.952 1.00 91.94 178 ASN A O 1
ATOM 1385 N N . LYS A 1 179 ? -9.942 2.621 15.494 1.00 94.56 179 LYS A N 1
ATOM 1386 C CA . LYS A 1 179 ? -10.795 2.989 16.638 1.00 94.56 179 LYS A CA 1
ATOM 1387 C C . LYS A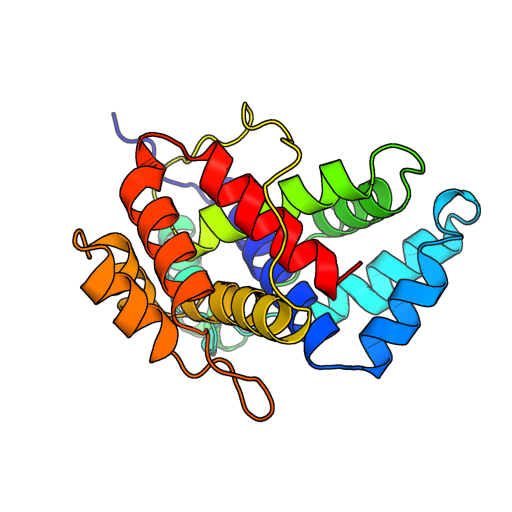 1 179 ? -10.122 3.916 17.652 1.00 94.56 179 LYS A C 1
ATOM 1389 O O . LYS A 1 179 ? -10.803 4.420 18.540 1.00 94.56 179 LYS A O 1
ATOM 1394 N N . THR A 1 180 ? -8.808 4.118 17.575 1.00 96.38 180 THR A N 1
ATOM 1395 C CA . THR A 1 180 ? -8.108 5.017 18.503 1.00 96.38 180 THR A CA 1
ATOM 1396 C C . THR A 1 180 ? -8.350 6.473 18.105 1.00 96.38 180 THR A C 1
ATOM 1398 O O . THR A 1 180 ? -7.921 6.902 17.041 1.00 96.38 180 THR A O 1
ATOM 1401 N N . GLU A 1 181 ? -9.013 7.236 18.976 1.00 95.94 181 GLU A N 1
ATOM 1402 C CA . GLU A 1 181 ? -9.371 8.644 18.725 1.00 95.94 181 GLU A CA 1
ATOM 1403 C C . GLU A 1 181 ? -8.359 9.652 19.298 1.00 95.94 181 GLU A C 1
ATOM 1405 O O . GLU A 1 181 ? -8.395 10.829 18.952 1.00 95.94 181 GLU A O 1
ATOM 1410 N N . ASN A 1 182 ? -7.452 9.218 20.183 1.00 97.56 182 ASN A N 1
ATOM 1411 C CA . ASN A 1 182 ? -6.427 10.087 20.763 1.00 97.56 182 ASN A CA 1
ATOM 1412 C C . ASN A 1 182 ? -5.114 10.017 19.947 1.00 97.56 182 ASN A C 1
ATOM 1414 O O . ASN A 1 182 ? -4.539 8.926 19.845 1.00 97.56 182 ASN A O 1
ATOM 1418 N N . PRO A 1 183 ? -4.607 11.148 19.406 1.00 97.06 183 PRO A N 1
ATOM 1419 C CA . PRO A 1 183 ? -3.401 11.159 18.577 1.00 97.06 183 PRO A CA 1
ATOM 1420 C C . PRO A 1 183 ? -2.163 10.633 19.298 1.00 97.06 183 PRO A C 1
ATOM 1422 O O . PRO A 1 183 ? -1.420 9.841 18.732 1.00 97.06 183 PRO A O 1
ATOM 1425 N N . GLU A 1 184 ? -1.954 10.997 20.562 1.00 98.12 184 GLU A N 1
ATOM 1426 C CA . GLU A 1 184 ? -0.768 10.586 21.314 1.00 98.12 184 GLU A CA 1
ATOM 1427 C C . GLU A 1 184 ? -0.737 9.072 21.560 1.00 98.12 184 GLU A C 1
ATOM 1429 O O . GLU A 1 184 ? 0.303 8.432 21.389 1.00 98.12 184 GLU A O 1
ATOM 1434 N N . GLN A 1 185 ? -1.883 8.488 21.918 1.00 97.94 185 GLN A N 1
ATOM 1435 C CA . GLN A 1 185 ? -2.040 7.045 22.081 1.00 97.94 185 GLN A CA 1
ATOM 1436 C C . GLN A 1 185 ? -1.823 6.325 20.754 1.00 97.94 185 GLN A C 1
ATOM 1438 O O . GLN A 1 185 ? -1.084 5.343 20.713 1.00 97.94 185 GLN A O 1
ATOM 1443 N N . LEU A 1 186 ? -2.424 6.815 19.667 1.00 98.19 186 LEU A N 1
ATOM 1444 C CA . LEU A 1 186 ? -2.244 6.216 18.350 1.00 98.19 186 LEU A CA 1
ATOM 1445 C C . LEU A 1 186 ? -0.785 6.321 17.888 1.00 98.19 186 LEU A C 1
ATOM 1447 O O . LEU A 1 186 ? -0.233 5.336 17.410 1.00 98.19 186 LEU A O 1
ATOM 1451 N N . ALA A 1 187 ? -0.130 7.465 18.083 1.00 98.38 187 ALA A N 1
ATOM 1452 C CA . ALA A 1 187 ? 1.280 7.648 17.762 1.00 98.38 187 ALA A CA 1
ATOM 1453 C C . ALA A 1 187 ? 2.160 6.629 18.500 1.00 98.38 187 ALA A C 1
ATOM 1455 O O . ALA A 1 187 ? 2.994 5.986 17.866 1.00 98.38 187 ALA A O 1
ATOM 1456 N N . GLU A 1 188 ? 1.942 6.417 19.803 1.00 97.75 188 GLU A N 1
ATOM 1457 C CA . GLU A 1 188 ? 2.668 5.387 20.556 1.00 97.75 188 GLU A CA 1
ATOM 1458 C C . GLU A 1 188 ? 2.430 3.991 19.969 1.00 97.75 188 GLU A C 1
ATOM 1460 O O . GLU A 1 188 ? 3.392 3.275 19.694 1.00 97.75 188 GLU A O 1
ATOM 1465 N N . ARG A 1 189 ? 1.176 3.636 19.653 1.00 96.81 189 ARG A N 1
ATOM 1466 C CA . ARG A 1 189 ? 0.864 2.354 19.000 1.00 96.81 189 ARG A CA 1
ATOM 1467 C C . ARG A 1 189 ? 1.605 2.178 17.682 1.00 96.81 189 ARG A C 1
ATOM 1469 O O . ARG A 1 189 ? 2.168 1.114 17.448 1.00 96.81 189 ARG A O 1
ATOM 1476 N N . LEU A 1 190 ? 1.640 3.205 16.834 1.00 97.75 190 LEU A N 1
ATOM 1477 C CA . LEU A 1 190 ? 2.343 3.152 15.549 1.00 97.75 190 L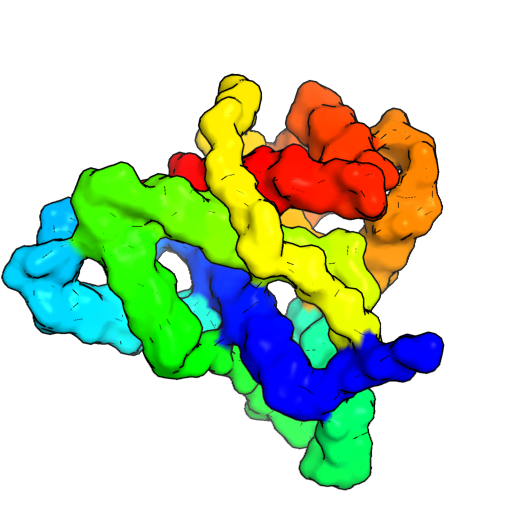EU A CA 1
ATOM 1478 C C . LEU A 1 190 ? 3.858 2.948 15.728 1.00 97.75 190 LEU A C 1
ATOM 1480 O O . LEU A 1 190 ? 4.473 2.268 14.909 1.00 97.75 190 LEU A O 1
ATOM 1484 N N . ARG A 1 191 ? 4.462 3.485 16.799 1.00 96.81 191 ARG A N 1
ATOM 1485 C CA . ARG A 1 191 ? 5.882 3.260 17.134 1.00 96.81 191 ARG A CA 1
ATOM 1486 C C . ARG A 1 191 ? 6.167 1.863 17.679 1.00 96.81 191 ARG A C 1
ATOM 1488 O O . ARG A 1 191 ? 7.273 1.351 17.493 1.00 96.81 191 ARG A O 1
ATOM 1495 N N . GLU A 1 192 ? 5.204 1.272 18.381 1.00 95.75 192 GLU A N 1
ATOM 1496 C CA . GLU A 1 192 ? 5.311 -0.070 18.962 1.00 95.75 192 GLU A CA 1
ATOM 1497 C C . GLU A 1 192 ? 5.255 -1.178 17.902 1.00 95.75 192 GLU A C 1
ATOM 1499 O O . GLU A 1 192 ? 5.765 -2.275 18.147 1.00 95.75 192 GLU A O 1
ATOM 1504 N N . VAL A 1 193 ? 4.681 -0.908 16.722 1.00 96.12 193 VAL A N 1
ATOM 1505 C CA . VAL A 1 193 ? 4.639 -1.885 15.629 1.00 96.12 193 VAL A CA 1
ATOM 1506 C C . VAL A 1 193 ? 6.060 -2.210 15.170 1.00 96.12 193 VAL A C 1
ATOM 1508 O O . VAL A 1 193 ? 6.759 -1.387 14.580 1.00 96.12 193 VAL A O 1
ATOM 1511 N N . ASP A 1 194 ? 6.484 -3.454 15.391 1.00 94.12 194 ASP A N 1
ATOM 1512 C CA . ASP A 1 194 ? 7.688 -3.986 14.759 1.00 94.12 194 ASP A CA 1
ATOM 1513 C C . ASP A 1 194 ? 7.445 -4.047 13.251 1.00 94.12 194 ASP A C 1
ATOM 1515 O O . ASP A 1 194 ? 6.595 -4.813 12.804 1.00 94.12 194 ASP A O 1
ATOM 1519 N N . VAL A 1 195 ? 8.178 -3.259 12.463 1.00 93.62 195 VAL A N 1
ATOM 1520 C CA . VAL A 1 195 ? 8.080 -3.216 10.994 1.00 93.62 195 VAL A CA 1
ATOM 1521 C C . VAL A 1 195 ? 8.999 -4.219 10.289 1.00 93.62 195 VAL A C 1
ATOM 1523 O O . VAL A 1 195 ? 8.852 -4.441 9.091 1.00 93.62 195 VAL A O 1
ATOM 1526 N N . GLY A 1 196 ? 9.858 -4.928 11.025 1.00 91.19 196 GLY A N 1
ATOM 1527 C CA . GLY A 1 196 ? 10.765 -5.943 10.496 1.00 91.19 196 GLY A CA 1
ATOM 1528 C C . GLY A 1 196 ? 12.215 -5.740 10.935 1.00 91.19 196 GLY A C 1
ATOM 1529 O O . GLY A 1 196 ? 12.654 -4.641 11.271 1.00 91.19 196 GLY A O 1
ATOM 1530 N N . LYS A 1 197 ? 12.994 -6.827 10.897 1.00 90.00 197 LYS A N 1
ATOM 1531 C CA . LYS A 1 197 ? 14.414 -6.800 11.270 1.00 90.00 197 LYS A CA 1
ATOM 1532 C C . LYS A 1 197 ? 15.208 -5.896 10.327 1.00 90.00 197 LYS A C 1
ATOM 1534 O O . LYS A 1 197 ? 15.098 -6.026 9.113 1.00 90.00 197 LYS A O 1
ATOM 1539 N N . GLY A 1 198 ? 16.060 -5.048 10.900 1.00 89.62 198 GLY A N 1
ATOM 1540 C CA . GLY A 1 198 ? 16.944 -4.155 10.144 1.00 89.62 198 GLY A CA 1
ATOM 1541 C C . GLY A 1 198 ? 16.317 -2.816 9.749 1.00 89.62 198 GLY A C 1
ATOM 1542 O O . GLY A 1 198 ? 16.993 -2.020 9.105 1.00 89.62 198 GLY A O 1
ATOM 1543 N N . PHE A 1 199 ? 15.075 -2.548 10.159 1.00 93.75 199 PHE A N 1
ATOM 1544 C CA . PHE A 1 199 ? 14.396 -1.273 9.937 1.00 93.75 199 PHE A CA 1
ATOM 1545 C C . PHE A 1 199 ? 14.219 -0.520 11.253 1.00 93.75 199 PHE A C 1
ATOM 1547 O O . PHE A 1 199 ? 14.058 -1.119 12.319 1.00 93.75 199 PHE A O 1
ATOM 1554 N N . GLU A 1 200 ? 14.282 0.806 11.183 1.00 94.31 200 GLU A N 1
ATOM 1555 C CA . GLU A 1 200 ? 14.069 1.656 12.349 1.00 94.31 200 GLU A CA 1
ATOM 1556 C C . GLU A 1 200 ? 12.588 1.720 12.726 1.00 94.31 200 GLU A C 1
ATOM 1558 O O . GLU A 1 200 ? 11.701 1.582 11.883 1.00 94.31 200 GLU A O 1
ATOM 1563 N N . ARG A 1 201 ? 12.304 1.933 14.010 1.00 95.25 201 ARG A N 1
ATOM 1564 C CA . ARG A 1 201 ? 10.942 2.263 14.435 1.00 95.25 201 ARG A CA 1
ATOM 1565 C C . ARG A 1 201 ? 10.586 3.664 13.952 1.00 95.25 201 ARG A C 1
ATOM 1567 O O . ARG A 1 201 ? 11.474 4.488 13.723 1.00 95.25 201 ARG A O 1
ATOM 1574 N N . LEU A 1 202 ? 9.287 3.931 13.842 1.00 97.06 202 LEU A N 1
ATOM 1575 C CA . LEU A 1 202 ? 8.838 5.295 13.613 1.00 97.06 202 LEU A CA 1
ATOM 1576 C C . LEU A 1 202 ? 9.287 6.187 14.772 1.00 97.06 202 LEU A C 1
ATOM 1578 O O . LEU A 1 202 ? 9.167 5.811 15.941 1.00 97.06 202 LEU A O 1
ATOM 1582 N N . ASP A 1 203 ? 9.815 7.359 14.450 1.00 97.06 203 ASP A N 1
ATOM 1583 C CA . ASP A 1 203 ? 10.126 8.370 15.450 1.00 97.06 203 ASP A CA 1
ATOM 1584 C C . ASP A 1 203 ? 8.851 9.091 15.925 1.00 97.06 203 ASP A C 1
ATOM 1586 O O . ASP A 1 203 ? 7.737 8.845 15.445 1.00 97.06 203 ASP A O 1
ATOM 1590 N N . ASN A 1 204 ? 8.993 9.971 16.918 1.00 97.00 204 ASN A N 1
ATOM 1591 C CA . ASN A 1 204 ? 7.855 10.693 17.481 1.00 97.00 204 ASN A CA 1
ATOM 1592 C C . ASN A 1 204 ? 7.209 11.671 16.488 1.00 97.00 204 ASN A C 1
ATOM 1594 O O . ASN A 1 204 ? 5.996 11.837 16.523 1.00 97.00 204 ASN A O 1
ATOM 1598 N N . GLU A 1 205 ? 7.992 12.302 15.615 1.00 96.88 205 GLU A N 1
ATOM 1599 C CA . GLU A 1 205 ? 7.488 13.284 14.652 1.00 96.88 205 GLU A CA 1
ATOM 1600 C C . GLU A 1 205 ? 6.602 12.597 13.605 1.00 96.88 205 GLU A C 1
ATOM 1602 O O . GLU A 1 205 ? 5.446 12.980 13.413 1.00 96.88 205 GLU A O 1
ATOM 1607 N N . ILE A 1 206 ? 7.104 11.522 12.993 1.00 97.38 206 ILE A N 1
ATOM 1608 C CA . ILE A 1 206 ? 6.404 10.790 11.935 1.00 97.38 206 ILE A CA 1
ATOM 1609 C C . ILE A 1 206 ? 5.194 10.035 12.483 1.00 97.38 206 ILE A C 1
ATOM 1611 O O . ILE A 1 206 ? 4.119 10.079 11.881 1.00 97.38 206 ILE A O 1
ATOM 1615 N N . SER A 1 207 ? 5.332 9.376 13.638 1.00 97.81 207 SER A N 1
ATOM 1616 C CA . SER A 1 207 ? 4.200 8.685 14.273 1.00 97.81 207 SER A CA 1
ATOM 1617 C C . SER A 1 207 ? 3.090 9.651 14.689 1.00 97.81 207 SER A C 1
ATOM 1619 O O . SER A 1 207 ? 1.919 9.345 14.472 1.00 97.81 207 SER A O 1
ATOM 1621 N N . MET A 1 208 ? 3.433 10.835 15.211 1.00 98.06 208 MET A N 1
ATOM 1622 C CA . MET A 1 208 ? 2.448 11.861 15.554 1.00 98.06 208 MET A CA 1
ATOM 1623 C C . MET A 1 208 ? 1.738 12.395 14.310 1.00 98.06 208 MET A C 1
ATOM 1625 O O . MET A 1 208 ? 0.509 12.444 14.282 1.00 98.06 208 MET A O 1
ATOM 1629 N N . LYS A 1 209 ? 2.482 12.722 13.249 1.00 97.31 209 LYS A N 1
ATOM 1630 C CA . LYS A 1 209 ? 1.894 13.189 11.989 1.00 97.31 209 LYS A CA 1
ATO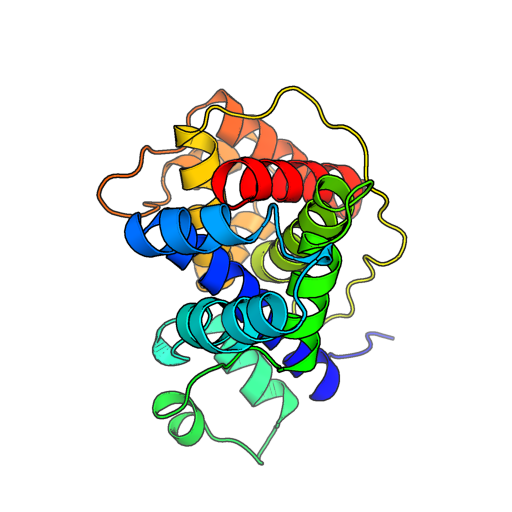M 1631 C C . LYS A 1 209 ? 0.934 12.159 11.390 1.00 97.31 209 LYS A C 1
ATOM 1633 O O . LYS A 1 209 ? -0.203 12.497 11.070 1.00 97.31 209 LYS A O 1
ATOM 1638 N N . LEU A 1 210 ? 1.348 10.892 11.301 1.00 97.19 210 LEU A N 1
ATOM 1639 C CA . LEU A 1 210 ? 0.467 9.807 10.856 1.00 97.19 210 LEU A CA 1
ATOM 1640 C C . LEU A 1 210 ? -0.767 9.673 11.745 1.00 97.19 210 LEU A C 1
ATOM 1642 O O . LEU A 1 210 ? -1.867 9.531 11.221 1.00 97.19 210 LEU A O 1
ATOM 1646 N N . SER A 1 211 ? -0.608 9.747 13.069 1.00 98.12 211 SER A N 1
ATOM 1647 C CA . SER A 1 211 ? -1.737 9.626 13.994 1.00 98.12 211 SER A CA 1
ATOM 1648 C C . SER A 1 211 ? -2.803 10.702 13.762 1.00 98.12 211 SER A C 1
ATOM 1650 O O . SER A 1 211 ? -3.987 10.382 13.687 1.00 98.12 211 SER A O 1
ATOM 1652 N N . GLN A 1 212 ? -2.390 11.956 13.555 1.00 97.62 212 GLN A N 1
ATOM 1653 C CA . GLN A 1 212 ? -3.295 13.076 13.299 1.00 97.62 212 GLN A CA 1
ATOM 1654 C C . GLN A 1 212 ? -4.023 12.904 11.962 1.00 97.62 212 GLN A C 1
ATOM 1656 O O . GLN A 1 212 ? -5.240 13.068 11.893 1.00 97.62 212 GLN A O 1
ATOM 1661 N N . LEU A 1 213 ? -3.299 12.501 10.913 1.00 96.75 213 LEU A N 1
ATOM 1662 C CA . LEU A 1 213 ? -3.883 12.225 9.599 1.00 96.75 213 LEU A CA 1
ATOM 1663 C C . LEU A 1 213 ? -4.867 11.045 9.633 1.00 96.75 213 LEU A C 1
ATOM 1665 O O . LEU A 1 213 ? -5.904 11.092 8.977 1.00 96.75 213 LEU A O 1
ATOM 1669 N N . ILE A 1 214 ? -4.572 9.993 10.404 1.00 97.06 214 ILE A N 1
ATOM 1670 C CA . ILE A 1 214 ? -5.458 8.829 10.562 1.00 97.06 214 ILE A CA 1
ATOM 1671 C C . ILE A 1 214 ? -6.728 9.204 11.327 1.00 97.06 214 ILE A C 1
ATOM 1673 O O . ILE A 1 214 ? -7.810 8.769 10.937 1.00 97.06 214 ILE A O 1
ATOM 1677 N N . ILE A 1 215 ? -6.629 10.012 12.381 1.00 96.75 215 ILE A N 1
ATOM 1678 C CA . ILE A 1 215 ? -7.801 10.465 13.146 1.00 96.75 215 ILE A CA 1
ATOM 1679 C C . ILE A 1 215 ? -8.701 11.353 12.280 1.00 96.75 215 ILE A C 1
ATOM 1681 O O . ILE A 1 215 ? -9.915 11.160 12.251 1.00 96.75 215 ILE A O 1
ATOM 1685 N N . ASN A 1 216 ? -8.106 12.236 11.477 1.00 95.19 216 ASN A N 1
ATOM 1686 C CA . ASN A 1 216 ? -8.839 13.152 10.601 1.00 95.19 216 ASN A CA 1
ATOM 1687 C C . ASN A 1 216 ? -9.255 12.525 9.257 1.00 95.19 216 ASN A C 1
ATOM 1689 O O . ASN A 1 216 ? -9.853 13.198 8.421 1.00 95.19 216 ASN A O 1
ATOM 1693 N N . LYS A 1 217 ? -8.984 11.235 9.020 1.00 92.56 217 LYS A N 1
ATOM 1694 C CA . LYS A 1 217 ? -9.142 10.583 7.704 1.00 92.56 217 LYS A CA 1
ATOM 1695 C C . LYS A 1 217 ? -10.561 10.598 7.128 1.00 92.56 217 LYS A C 1
ATOM 1697 O O . LYS A 1 217 ? -10.723 10.323 5.943 1.00 92.56 217 LYS A O 1
ATOM 1702 N N . ASN A 1 218 ? -11.583 10.801 7.959 1.00 87.94 218 ASN A N 1
ATOM 1703 C CA . ASN A 1 218 ? -12.978 10.889 7.517 1.00 87.94 218 ASN A CA 1
ATOM 1704 C C . ASN A 1 218 ? -13.347 12.309 7.066 1.00 87.94 218 ASN A C 1
ATOM 1706 O O . ASN A 1 218 ? -14.266 12.467 6.267 1.00 87.94 218 ASN A O 1
ATOM 1710 N N . GLU A 1 219 ? -12.626 13.317 7.557 1.00 89.94 219 GLU A N 1
ATOM 1711 C CA . GLU A 1 219 ? -12.783 14.726 7.187 1.00 89.94 219 GLU A CA 1
ATOM 1712 C C . GLU A 1 219 ? -11.869 15.083 6.009 1.00 89.94 219 GLU A C 1
ATOM 1714 O O . GLU A 1 219 ? -12.293 15.772 5.085 1.00 89.94 219 GLU A O 1
ATOM 1719 N N . ASP A 1 220 ? -10.643 14.550 6.003 1.00 92.12 220 ASP A N 1
ATOM 1720 C CA . ASP A 1 220 ? -9.642 14.794 4.967 1.00 92.12 220 ASP A CA 1
ATOM 1721 C C . ASP A 1 220 ? -8.891 13.509 4.581 1.00 92.12 220 ASP A C 1
ATOM 1723 O O . ASP A 1 220 ? -7.778 13.212 5.027 1.00 92.12 220 ASP A O 1
ATOM 1727 N N . LYS A 1 221 ? -9.509 12.725 3.692 1.00 94.75 221 LYS A N 1
ATOM 1728 C CA . LYS A 1 221 ? -8.856 11.564 3.066 1.00 94.75 221 LYS A CA 1
ATOM 1729 C C . LYS A 1 221 ? -7.638 11.972 2.236 1.00 94.75 221 LYS A C 1
ATOM 1731 O O . LYS A 1 221 ? -6.700 11.185 2.109 1.00 94.75 221 LYS A O 1
ATOM 1736 N N . SER A 1 222 ? -7.679 13.166 1.641 1.00 95.75 222 SER A N 1
ATOM 1737 C CA . SER A 1 222 ? -6.685 13.629 0.676 1.00 95.75 222 SER A CA 1
ATOM 1738 C C . SER A 1 222 ? -5.328 13.807 1.339 1.00 95.75 222 SER A C 1
ATOM 1740 O O . SER A 1 222 ? -4.334 13.309 0.811 1.00 95.75 222 SER A O 1
ATOM 1742 N N . ALA A 1 223 ? -5.283 14.429 2.519 1.00 95.62 223 ALA A N 1
ATOM 1743 C CA . ALA A 1 223 ? -4.039 14.627 3.256 1.00 95.62 223 ALA A CA 1
ATOM 1744 C C . ALA A 1 223 ? -3.364 13.297 3.626 1.00 95.62 223 ALA A C 1
ATOM 1746 O O . ALA A 1 223 ? -2.160 13.134 3.418 1.00 95.62 223 ALA A O 1
ATOM 1747 N N . LEU A 1 224 ? -4.131 12.312 4.112 1.00 96.50 224 LEU A N 1
ATOM 1748 C CA . LEU A 1 224 ? -3.586 10.996 4.458 1.00 96.50 224 LEU A CA 1
ATOM 1749 C C . LEU A 1 224 ? -3.103 10.232 3.216 1.00 96.50 224 LEU A C 1
ATOM 1751 O O . LE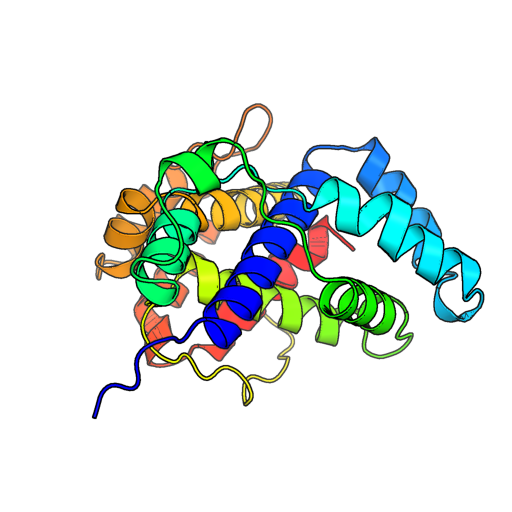U A 1 224 ? -1.998 9.689 3.228 1.00 96.50 224 LEU A O 1
ATOM 1755 N N . VAL A 1 225 ? -3.901 10.212 2.141 1.00 97.50 225 VAL A N 1
ATOM 1756 C CA . VAL A 1 225 ? -3.539 9.557 0.872 1.00 97.50 225 VAL A CA 1
ATOM 1757 C C . VAL A 1 225 ? -2.274 10.171 0.278 1.00 97.50 225 VAL A C 1
ATOM 1759 O O . VAL A 1 225 ? -1.360 9.430 -0.077 1.00 97.50 225 VAL A O 1
ATOM 1762 N N . ASN A 1 226 ? -2.191 11.501 0.204 1.00 97.12 226 ASN A N 1
ATOM 1763 C CA . ASN A 1 226 ? -1.030 12.193 -0.351 1.00 97.12 226 ASN A CA 1
ATOM 1764 C C . ASN A 1 226 ? 0.224 11.955 0.492 1.00 97.12 226 ASN A C 1
ATOM 1766 O O . ASN A 1 226 ? 1.255 11.566 -0.055 1.00 97.12 226 ASN A O 1
ATOM 1770 N N . PHE A 1 227 ? 0.131 12.107 1.817 1.00 97.06 227 PHE A N 1
ATOM 1771 C CA . PHE A 1 227 ? 1.278 11.902 2.697 1.00 97.06 227 PHE A CA 1
ATOM 1772 C C . PHE A 1 227 ? 1.823 10.473 2.611 1.00 97.06 227 PHE A C 1
ATOM 1774 O O . PHE A 1 227 ? 3.023 10.277 2.414 1.00 97.06 227 PHE A O 1
ATOM 1781 N N . VAL A 1 228 ? 0.950 9.468 2.730 1.00 97.50 228 VAL A N 1
ATOM 1782 C CA . VAL A 1 228 ? 1.351 8.055 2.677 1.00 97.50 228 VAL A CA 1
ATOM 1783 C C . VAL A 1 228 ? 1.875 7.699 1.288 1.00 97.50 228 VAL A C 1
ATOM 1785 O O . VAL A 1 228 ? 2.945 7.105 1.176 1.00 97.50 228 VAL A O 1
ATOM 1788 N N . GLY A 1 229 ? 1.176 8.123 0.235 1.00 97.56 229 GLY A N 1
ATOM 1789 C CA . GLY A 1 229 ? 1.559 7.882 -1.151 1.00 97.56 229 GLY A CA 1
ATOM 1790 C C . GLY A 1 229 ? 2.947 8.416 -1.496 1.00 97.56 229 GLY A C 1
ATOM 1791 O O . GLY A 1 229 ? 3.795 7.663 -1.972 1.00 97.56 229 GLY A O 1
ATOM 1792 N N . GLN A 1 230 ? 3.212 9.688 -1.188 1.00 96.69 230 GLN A N 1
ATOM 1793 C CA . GLN A 1 230 ? 4.509 10.321 -1.453 1.00 96.69 230 GLN A CA 1
ATOM 1794 C C . GLN A 1 230 ? 5.629 9.724 -0.591 1.00 96.69 230 GLN A C 1
ATOM 1796 O O . GLN A 1 230 ? 6.736 9.497 -1.081 1.00 96.69 230 GLN A O 1
ATOM 1801 N N . THR A 1 231 ? 5.340 9.416 0.679 1.00 97.00 231 THR A N 1
ATOM 1802 C CA . THR A 1 231 ? 6.307 8.776 1.587 1.00 97.00 231 THR A CA 1
ATOM 1803 C C . THR A 1 231 ? 6.733 7.405 1.064 1.00 97.00 231 THR A C 1
ATOM 1805 O O . THR A 1 231 ? 7.917 7.079 1.068 1.00 97.00 231 THR A O 1
ATOM 1808 N N . MET A 1 232 ? 5.786 6.601 0.582 1.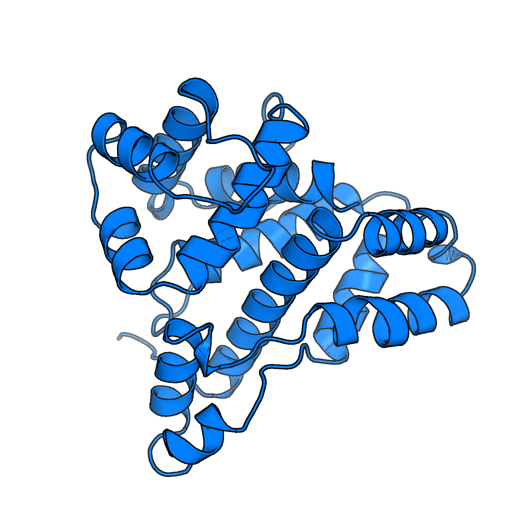00 97.44 232 MET A N 1
ATOM 1809 C CA . MET A 1 232 ? 6.081 5.276 0.039 1.00 97.44 232 MET A CA 1
ATOM 1810 C C . MET A 1 232 ? 6.799 5.367 -1.308 1.00 97.44 232 MET A C 1
ATOM 1812 O O . MET A 1 232 ? 7.795 4.669 -1.514 1.00 97.44 232 MET A O 1
ATOM 1816 N N . HIS A 1 233 ? 6.353 6.265 -2.193 1.00 95.25 233 HIS A N 1
ATOM 1817 C CA . HIS A 1 233 ? 7.001 6.524 -3.479 1.00 95.25 233 HIS A CA 1
ATOM 1818 C C . HIS A 1 233 ? 8.482 6.881 -3.302 1.00 95.25 233 HIS A C 1
ATOM 1820 O O . HIS A 1 233 ? 9.325 6.303 -3.979 1.00 95.25 233 HIS A O 1
ATOM 1826 N N . HIS A 1 234 ? 8.813 7.760 -2.344 1.00 93.38 234 HIS A N 1
ATOM 1827 C CA . HIS A 1 234 ? 10.179 8.237 -2.074 1.00 93.38 234 HIS A CA 1
ATOM 1828 C C . HIS A 1 234 ? 11.232 7.126 -1.904 1.00 93.38 234 HIS A C 1
ATOM 1830 O O . HIS A 1 234 ? 12.423 7.368 -2.091 1.00 93.38 234 HIS A O 1
ATOM 1836 N N . VAL A 1 235 ? 10.813 5.919 -1.521 1.00 93.81 235 VAL A N 1
ATOM 1837 C CA . VAL A 1 235 ? 11.714 4.791 -1.248 1.00 93.81 235 VAL A CA 1
ATOM 1838 C C . VAL A 1 235 ? 11.519 3.600 -2.182 1.00 93.81 235 VAL A C 1
ATOM 1840 O O . VAL A 1 235 ? 12.196 2.588 -2.000 1.00 93.81 235 VAL A O 1
ATOM 1843 N N . THR A 1 236 ? 10.617 3.703 -3.161 1.00 92.06 236 THR A N 1
ATOM 1844 C CA . THR A 1 236 ? 10.268 2.602 -4.077 1.00 92.06 236 THR A CA 1
ATOM 1845 C C . THR A 1 236 ? 10.376 2.953 -5.566 1.00 92.06 236 THR A C 1
ATOM 1847 O O . THR A 1 236 ? 10.563 2.033 -6.368 1.00 92.06 236 THR A O 1
ATOM 1850 N N . TRP A 1 237 ? 10.336 4.241 -5.934 1.00 87.44 237 TRP A N 1
ATOM 1851 C CA . TRP A 1 237 ? 10.599 4.753 -7.288 1.00 87.44 237 TRP A CA 1
ATOM 1852 C C . TRP A 1 237 ? 11.751 5.751 -7.292 1.00 87.44 237 TRP A C 1
ATOM 1854 O O . TRP A 1 237 ? 12.581 5.641 -8.224 1.00 87.44 237 TRP A O 1
#

Sequence (237 aa):
MNVKTDLTEAFVIRDQFCCLKLLTSIITSSQLQDQTSSIYQYLDESKNLQVILQNIFYIPSAILEFDNTPVLSALLLKCAGNDLSKSDLSVSHAIMSDEYARNLVKESASRTTSTQQISLTIGKAAYRCAFSILDELCDLDDIKYDDGEKLPSTGQSKSVTLLMLKVASNEELREVINKTENPEQLAERLREVDVGKGFERLDNEISMKLSQLIINKNEDKSALVNFVGQTMHHVTW

Organism: NCBI:txid2829491

Secondary structure (DSSP, 8-state):
--PBP-HHHHHHHHHHHHHHHHHHHHHH-HHHHHHHHHHHTTTTT-HHHHHHIIIIIIHHHT-EEGGG-HHHHHHHHHHHTTS--HHHHHT-EE---HHHHHHHHHHHH-TTTHHHHHHHHHHHHHIIIIIS-TTB----TTPPP---S-PPPHHHHHHHHHHHHHHHH-HHHHHHHHH---HHHHHHHHHHS---TT-PPP-HHHHHHHHHHHHTTTT-HHHHHHHHHHHHHTTT-

pLDDT: mean 92.31, std 7.37, range [39.91, 98.38]

Radius of gyration: 17.2 Å; chains: 1; bounding box: 47×44×47 Å

Foldseek 3Di:
DFDWDALVLLLVLLQLLLVLQLLLLLLVDVVLVVVLVVLLVCLLPDPVSLVCCLPVRRQVSSKAQCVQFVLSVVSNCVNCPPVDDPVNRNVDIRTNDSVSSSVLSVLSNDPPCSLFVQLLSNLVSLCQQQQDDVGGDDDPPPQGADPDPDADDLLLLSLLSLLSSVRSRDPVSSVCLNPDQDLQVQLVSQQPDDSDPPGHGHDSVRSSVQSVCSNCCVVPVNNSSNRNSNSSSVNRD